Protein AF-A0A9P9FRV2-F1 (afdb_monomer_lite)

Foldseek 3Di:
DVCQVQWWALDQAWIDGNQFKIWGKDFLPPDDDDQLWDDDPVVRIIIDIDTADPPHDGRPDTHGDDCDHQKHWPPVPPDPFWTKIHGHFFKIKIKGFQDPPLEQAFVLLQVVVVVLVAPFDGWAWSDWDDDPRMIMTITGHPFDQPVPDPDDDDPVLVVQQVVVLVVRLVSQQVAFDQWKADPPNGHFDPDCLQPVQADPVLVPDPDGNRVSSVVVCVVVPFDGRGWTKDQLQPASRQFGAHPVSHTRDGNTRNGMITDRSVVSVVSVVVSVVVNVD

pLDDT: mean 89.26, std 10.19, range [40.84, 98.44]

Sequence (277 aa):
ERWCHAFQQIDDSSWIILNNMILKQLPLAGTEQLPNDYVDKAKGFIYRLNEIQKDEEMPKVTTQVPNLGSVQADYECWHLNFCEYYIGSTARIKIMSALSPHTAREHENIAYAASKNPSFRLPQVLSHGERDGMYFILTDMPGIPRHRSSKSFTFGSEMRMRRQLIDIVAEISQWEGPSFGGVGGKQITRSRAFWNLMPSELLDTDLTPTDSVALFLKKSGFDMNDCRFLNASMRHGNHLVDDDLNFVGFRDWDHCAFVPRGFITPHVLEEFALVNR

Secondary structure (DSSP, 8-state):
-TTTTTEEEEETTEEEETTTEEEEEEESTTPPPPTT-EEETTTTEEEEEEEPPTTSPPPS--EEPPSSSSEEE-GGG-BTTEEEEEETTTEEEEEEE---TTBPPHHHHHHHHHTT--SSPPPEEEEEEEETTEEEEEEE-SSEEGGG-SSPPPHHHHHHHHHHHHHHHHHHTT-B-SSSBSGGGPBPP--HHHHTTS-HHHHTSSS-HHHHHHHHHHHTT--TTSEEEEE---SGGGEEE-TT--EEEES--SSEEEEEHHHHHHHHHHHHHHTT-

Structure (mmCIF, N/CA/C/O backbone):
data_AF-A0A9P9FRV2-F1
#
_entry.id   AF-A0A9P9FRV2-F1
#
loop_
_atom_site.group_PDB
_atom_site.id
_atom_site.type_symbol
_atom_site.label_atom_id
_atom_site.label_alt_id
_atom_site.label_comp_id
_atom_site.label_asym_id
_atom_site.label_entity_id
_atom_site.label_seq_id
_atom_site.pdbx_PDB_ins_code
_atom_site.Cartn_x
_atom_site.Cartn_y
_atom_site.Cartn_z
_atom_site.occupancy
_atom_site.B_iso_or_equiv
_atom_site.auth_seq_id
_atom_site.auth_comp_id
_atom_site.auth_asym_id
_atom_site.auth_atom_id
_atom_site.pdbx_PDB_model_num
ATOM 1 N N . GLU A 1 1 ? 7.742 15.249 15.602 1.00 49.12 1 GLU A N 1
ATOM 2 C CA . GLU A 1 1 ? 6.608 16.097 16.039 1.00 49.12 1 GLU A CA 1
ATOM 3 C C . GLU A 1 1 ? 5.585 16.405 14.940 1.00 49.12 1 GLU A C 1
ATOM 5 O O . GLU A 1 1 ? 4.409 16.313 15.232 1.00 49.12 1 GLU A O 1
ATOM 10 N N . ARG A 1 2 ? 5.952 16.679 13.674 1.00 55.53 2 ARG A N 1
ATOM 11 C CA . ARG A 1 2 ? 4.992 17.132 12.633 1.00 55.53 2 ARG A CA 1
ATOM 12 C C . ARG A 1 2 ? 3.731 16.262 12.416 1.00 55.53 2 ARG A C 1
ATOM 14 O O . ARG A 1 2 ? 2.706 16.798 12.019 1.00 55.53 2 ARG A O 1
ATOM 21 N N . TRP A 1 3 ? 3.789 14.956 12.686 1.00 64.69 3 TRP A N 1
ATOM 22 C CA . TRP A 1 3 ? 2.694 14.015 12.407 1.00 64.69 3 TRP A CA 1
ATOM 23 C C . TRP A 1 3 ? 1.856 13.601 13.624 1.00 64.69 3 TRP A C 1
ATOM 25 O O . TRP A 1 3 ? 0.809 12.986 13.443 1.00 64.69 3 TRP A O 1
ATOM 35 N N . CYS A 1 4 ? 2.264 13.941 14.855 1.00 61.34 4 CYS A N 1
ATOM 36 C CA . CYS A 1 4 ? 1.576 13.463 16.066 1.00 61.34 4 CYS A CA 1
ATOM 37 C C . CYS A 1 4 ? 0.172 14.061 16.263 1.00 61.34 4 CYS A C 1
ATOM 39 O O . CYS A 1 4 ? -0.571 13.581 17.110 1.00 61.34 4 CYS A O 1
ATOM 41 N N . HIS A 1 5 ? -0.190 15.076 15.473 1.00 75.00 5 HIS A N 1
ATOM 42 C CA . HIS A 1 5 ? -1.519 15.692 15.456 1.00 75.00 5 HIS A CA 1
ATOM 43 C C . HIS A 1 5 ? -2.418 15.169 14.329 1.00 75.00 5 HIS A C 1
ATOM 45 O O . HIS A 1 5 ? -3.610 15.440 14.322 1.00 75.00 5 HIS A O 1
ATOM 51 N N . ALA A 1 6 ? -1.865 14.433 13.359 1.00 83.62 6 ALA A N 1
ATOM 52 C CA . ALA A 1 6 ? -2.644 13.905 12.239 1.00 83.62 6 ALA A CA 1
ATOM 53 C C . ALA A 1 6 ? -3.451 12.657 12.625 1.00 83.62 6 ALA A C 1
ATOM 55 O O . ALA A 1 6 ? -4.412 12.315 11.939 1.00 83.62 6 ALA A O 1
ATOM 56 N N . PHE A 1 7 ? -3.057 11.990 13.710 1.00 90.94 7 PHE A N 1
ATOM 57 C CA . PHE A 1 7 ? -3.750 10.851 14.288 1.00 90.94 7 PHE A CA 1
ATOM 58 C C . PHE A 1 7 ? -3.595 10.905 15.808 1.00 90.94 7 PHE A C 1
ATOM 60 O O . PHE A 1 7 ? -2.477 10.817 16.325 1.00 90.94 7 PHE A O 1
ATOM 67 N N . GLN A 1 8 ? -4.704 11.046 16.529 1.00 92.62 8 GLN A N 1
ATOM 68 C CA . GLN A 1 8 ? -4.706 11.170 17.986 1.00 92.62 8 GLN A CA 1
ATOM 69 C C . GLN A 1 8 ? -5.780 10.277 18.602 1.00 92.62 8 GLN A C 1
ATOM 71 O O . GLN A 1 8 ? -6.812 10.006 17.995 1.00 92.62 8 GLN A O 1
ATOM 76 N N . GLN A 1 9 ? -5.536 9.806 19.817 1.00 94.56 9 GLN A N 1
ATOM 77 C CA . GLN A 1 9 ? -6.511 9.041 20.578 1.00 94.56 9 GLN A CA 1
ATOM 78 C C . GLN A 1 9 ? -7.511 9.991 21.246 1.00 94.56 9 GLN A C 1
ATOM 80 O O . GLN A 1 9 ? -7.108 11.007 21.810 1.00 94.56 9 GLN A O 1
ATOM 85 N N . ILE A 1 10 ? -8.802 9.668 21.171 1.00 95.44 10 ILE A N 1
ATOM 86 C CA . ILE A 1 10 ? -9.868 10.351 21.919 1.00 95.44 10 ILE A CA 1
ATOM 87 C C . ILE A 1 10 ? -10.137 9.565 23.212 1.00 95.44 10 ILE A C 1
ATOM 89 O O . ILE A 1 10 ? -10.094 10.130 24.302 1.00 95.44 10 ILE A O 1
ATOM 93 N N . ASP A 1 11 ? -10.356 8.253 23.078 1.00 94.31 11 ASP A N 1
ATOM 94 C CA . ASP A 1 11 ? -10.532 7.284 24.166 1.00 94.31 11 ASP A CA 1
ATOM 95 C C . ASP A 1 11 ? -9.982 5.898 23.757 1.00 94.31 11 ASP A C 1
ATOM 97 O O . ASP A 1 11 ? -9.367 5.744 22.701 1.00 94.31 11 ASP A O 1
ATOM 101 N N . ASP A 1 12 ? -10.169 4.866 24.582 1.00 93.81 12 ASP A N 1
ATOM 102 C CA . ASP A 1 12 ? -9.645 3.508 24.338 1.00 93.81 12 ASP A CA 1
ATOM 103 C C . ASP A 1 12 ? -10.222 2.808 23.093 1.00 93.81 12 ASP A C 1
ATOM 105 O O . ASP A 1 12 ? -9.685 1.796 22.639 1.00 93.81 12 ASP A O 1
ATOM 109 N N . SER A 1 13 ? -11.305 3.339 22.534 1.00 95.75 13 SER A N 1
ATOM 110 C CA . SER A 1 13 ? -12.057 2.782 21.411 1.00 95.75 13 SER A CA 1
ATOM 111 C C . SER A 1 13 ? -12.237 3.756 20.249 1.00 95.75 13 SER A C 1
ATOM 113 O O . SER A 1 13 ? -12.891 3.409 19.262 1.00 95.75 13 SER A O 1
ATOM 115 N N . SER A 1 14 ? -11.694 4.973 20.331 1.00 96.38 14 SER A N 1
ATOM 116 C CA . SER A 1 14 ? -11.868 5.963 19.276 1.00 96.38 14 SER A CA 1
ATOM 117 C C . SER A 1 14 ? -10.660 6.876 19.077 1.00 96.38 14 SER A C 1
ATOM 119 O O . SER A 1 14 ? -9.952 7.262 20.012 1.00 96.38 14 SER A O 1
ATOM 121 N N . TRP A 1 15 ? -10.422 7.225 17.814 1.00 96.25 15 TRP A N 1
ATOM 122 C CA . TRP A 1 15 ? -9.286 8.032 17.385 1.00 96.25 15 TRP A CA 1
ATOM 123 C C . TRP A 1 15 ? -9.722 9.071 16.368 1.00 96.25 15 TRP A C 1
ATOM 125 O O . TRP A 1 15 ? -10.540 8.781 15.495 1.00 96.25 15 TRP A O 1
ATOM 135 N N . ILE A 1 16 ? -9.142 10.262 16.455 1.00 94.94 16 ILE A N 1
ATOM 136 C CA . ILE A 1 16 ? -9.332 11.327 15.481 1.00 94.94 16 ILE A CA 1
ATOM 137 C C . ILE A 1 16 ? -8.213 11.304 14.444 1.00 94.94 16 ILE A C 1
ATOM 139 O O . ILE A 1 16 ? -7.039 11.130 14.775 1.00 94.94 16 ILE A O 1
ATOM 143 N N . ILE A 1 17 ? -8.587 11.486 13.184 1.00 93.31 17 ILE A N 1
ATOM 144 C CA . ILE A 1 17 ? -7.698 11.493 12.027 1.00 93.31 17 ILE A CA 1
ATOM 145 C C . ILE A 1 17 ? -7.910 12.809 11.280 1.00 93.31 17 ILE A C 1
ATOM 147 O O . ILE A 1 17 ? -9.048 13.191 11.005 1.00 93.31 17 ILE A O 1
ATOM 151 N N . LEU A 1 18 ? -6.813 13.505 10.967 1.00 90.88 18 LEU A N 1
ATOM 152 C CA . LEU A 1 18 ? -6.790 14.768 10.214 1.00 90.88 18 LEU A CA 1
ATOM 153 C C . LEU A 1 18 ? -7.789 15.831 10.720 1.00 90.88 18 LEU A C 1
ATOM 155 O O . LEU A 1 18 ? -8.272 16.646 9.943 1.00 90.88 18 LEU A O 1
ATOM 159 N N . ASN A 1 19 ? -8.095 15.832 12.023 1.00 88.44 19 ASN A N 1
ATOM 160 C CA . ASN A 1 19 ? -9.030 16.759 12.675 1.00 88.44 19 ASN A CA 1
ATOM 161 C C . ASN A 1 19 ? -10.448 16.808 12.075 1.00 88.44 19 ASN A C 1
ATOM 163 O O . ASN A 1 19 ? -11.154 17.793 12.268 1.00 88.44 19 ASN A O 1
ATOM 167 N N . ASN A 1 20 ? -10.879 15.781 11.345 1.00 90.00 20 ASN A N 1
ATOM 168 C CA . ASN A 1 20 ? -12.215 15.759 10.742 1.00 90.00 20 ASN A CA 1
ATOM 169 C C . AS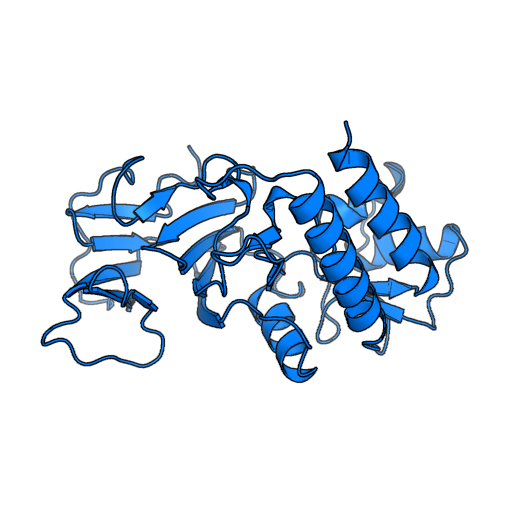N A 1 20 ? -12.770 14.353 10.501 1.00 90.00 20 ASN A C 1
ATOM 171 O O . ASN A 1 20 ? -13.851 14.217 9.935 1.00 90.00 20 ASN A O 1
ATOM 175 N N . MET A 1 21 ? -12.062 13.304 10.913 1.00 94.50 21 MET A N 1
ATOM 176 C CA . MET A 1 21 ? -12.550 11.933 10.833 1.00 94.50 21 MET A CA 1
ATOM 177 C C . MET A 1 21 ? -12.361 11.225 12.163 1.00 94.50 21 MET A C 1
ATOM 179 O O . MET A 1 21 ? -11.370 11.453 12.853 1.00 94.50 21 MET A O 1
ATOM 183 N N . ILE A 1 22 ? -13.285 10.329 12.500 1.00 95.88 22 ILE A N 1
ATOM 184 C CA . ILE A 1 22 ? -13.194 9.475 13.681 1.00 95.88 22 ILE A CA 1
ATOM 185 C C . ILE A 1 22 ? -13.171 8.018 13.240 1.00 95.88 22 ILE A C 1
ATOM 187 O O . ILE A 1 22 ? -14.112 7.532 12.609 1.00 95.88 22 ILE A O 1
ATOM 191 N N . LEU A 1 23 ? -12.109 7.316 13.623 1.00 97.44 23 LEU A N 1
ATOM 192 C CA . LEU A 1 23 ? -12.056 5.862 13.614 1.00 97.44 23 LEU A CA 1
ATOM 193 C C . LEU A 1 23 ? -12.635 5.356 14.937 1.00 97.44 23 LEU A C 1
ATOM 195 O O . LEU A 1 23 ? -12.115 5.700 15.996 1.00 97.44 23 LEU A O 1
ATOM 199 N N . LYS A 1 24 ? -13.694 4.546 14.892 1.00 97.38 24 LYS A N 1
ATOM 200 C CA . LYS A 1 24 ? -14.307 3.926 16.078 1.00 97.38 24 LYS A CA 1
ATOM 201 C C . LYS A 1 24 ? -14.151 2.414 16.032 1.00 97.38 24 LYS A C 1
ATOM 203 O O . LYS A 1 24 ? -14.468 1.802 15.015 1.00 97.38 24 LYS A O 1
ATOM 208 N N . GLN A 1 25 ? -13.714 1.827 17.138 1.00 97.81 25 GLN A N 1
ATOM 209 C CA . GLN A 1 25 ? -13.730 0.393 17.392 1.00 97.81 25 GLN A CA 1
ATOM 210 C C . GLN A 1 25 ? -15.077 0.012 18.015 1.00 97.81 25 GLN A C 1
ATOM 212 O O . GLN A 1 25 ? -15.438 0.481 19.091 1.00 97.81 25 GLN A O 1
ATOM 217 N N . LEU A 1 26 ? -15.817 -0.854 17.338 1.00 98.00 26 LEU A N 1
ATOM 218 C CA . LEU A 1 26 ? -17.137 -1.335 17.731 1.00 98.00 26 LEU A CA 1
ATOM 219 C C . LEU A 1 26 ? -17.085 -2.854 17.938 1.00 98.00 26 LEU A C 1
ATOM 221 O O . LEU A 1 26 ? -16.336 -3.535 17.231 1.00 98.00 26 LEU A O 1
ATOM 225 N N . PRO A 1 27 ? -17.856 -3.428 18.875 1.00 97.75 27 PRO A N 1
ATOM 226 C CA . PRO A 1 27 ? -17.947 -4.878 19.007 1.00 97.75 27 PRO A CA 1
ATOM 227 C C . PRO A 1 27 ? -18.567 -5.477 17.743 1.00 97.75 27 PRO A C 1
ATOM 229 O O . PRO A 1 27 ? -19.585 -4.992 17.257 1.00 97.75 27 PRO A O 1
ATOM 232 N N . LEU A 1 28 ? -17.991 -6.560 17.220 1.00 97.44 28 LEU A N 1
ATOM 233 C CA . LEU A 1 28 ? -18.562 -7.269 16.069 1.00 97.44 28 LEU A CA 1
ATOM 234 C C . LEU A 1 28 ? -19.943 -7.853 16.406 1.00 97.44 28 LEU A C 1
ATOM 236 O O . LEU A 1 28 ? -20.845 -7.871 15.573 1.00 97.44 28 LEU A O 1
ATOM 240 N N . ALA A 1 29 ? -20.122 -8.312 17.646 1.00 96.94 29 ALA A N 1
ATOM 241 C CA . ALA A 1 29 ? -21.408 -8.792 18.126 1.00 96.94 29 ALA A CA 1
ATOM 242 C C . ALA A 1 29 ? -22.404 -7.627 18.253 1.00 96.94 29 ALA A C 1
ATOM 244 O O . ALA A 1 29 ? -22.200 -6.714 19.049 1.00 96.94 29 ALA A O 1
ATOM 245 N N . GLY A 1 30 ? -23.496 -7.682 17.487 1.00 94.25 30 GLY A N 1
ATOM 246 C CA . GLY A 1 30 ? -24.582 -6.699 17.555 1.00 94.25 30 GLY A CA 1
ATOM 247 C C . GLY A 1 30 ? -24.365 -5.420 16.741 1.00 94.25 30 GLY A C 1
ATOM 248 O O . GLY A 1 30 ? -25.242 -4.561 16.756 1.00 94.25 30 GLY A O 1
ATOM 249 N N . THR A 1 31 ? -23.256 -5.298 16.006 1.00 96.94 31 THR A N 1
ATOM 250 C CA . THR A 1 31 ? -23.011 -4.171 15.093 1.00 96.94 31 THR A CA 1
ATOM 251 C C . THR A 1 31 ? -23.257 -4.604 13.651 1.00 96.94 31 THR A C 1
ATOM 253 O O . THR A 1 31 ? -22.667 -5.574 13.178 1.00 96.94 31 THR A O 1
ATOM 256 N N . GLU A 1 32 ? -24.111 -3.874 12.933 1.00 96.75 32 GLU A N 1
ATOM 257 C CA . GLU A 1 32 ? -24.272 -4.046 11.487 1.00 96.75 32 GLU A CA 1
ATOM 258 C C . GLU A 1 32 ? -22.992 -3.608 10.765 1.00 96.75 32 GLU A C 1
ATOM 260 O O . GLU A 1 32 ? -22.511 -2.491 10.971 1.00 96.75 32 GLU A O 1
ATOM 265 N N . GLN A 1 33 ? -22.451 -4.486 9.919 1.00 96.50 33 GLN A N 1
ATOM 266 C CA . GLN A 1 33 ? -21.306 -4.180 9.070 1.00 96.50 33 GLN A CA 1
ATOM 267 C C . GLN A 1 33 ? -21.738 -3.272 7.914 1.00 96.50 33 GLN A C 1
ATOM 269 O O . GLN A 1 33 ? -22.640 -3.618 7.151 1.00 96.50 33 GLN A O 1
ATOM 274 N N . LEU A 1 34 ? -21.049 -2.147 7.750 1.00 96.25 34 LEU A N 1
ATOM 275 C CA . LEU A 1 34 ? -21.229 -1.229 6.632 1.00 96.25 34 LEU A CA 1
ATOM 276 C C . LEU A 1 34 ? -20.148 -1.440 5.560 1.00 96.25 34 LEU A C 1
ATOM 278 O O . LEU A 1 34 ? -19.088 -2.014 5.836 1.00 96.25 34 LEU A O 1
ATOM 282 N N . PRO A 1 35 ? -20.382 -0.965 4.322 1.00 94.19 35 PRO A N 1
ATOM 283 C CA . PRO A 1 35 ? -19.320 -0.859 3.331 1.00 94.19 35 PRO A CA 1
ATOM 284 C C . PRO A 1 35 ? -18.135 -0.073 3.901 1.00 94.19 35 PRO A C 1
ATOM 286 O O . PRO A 1 35 ? -18.337 0.914 4.604 1.00 94.19 35 PRO A O 1
ATOM 289 N N . ASN A 1 36 ? -16.914 -0.495 3.569 1.00 94.69 36 ASN A N 1
ATOM 290 C CA . ASN A 1 36 ? -15.654 0.132 3.995 1.00 94.69 36 ASN A CA 1
ATOM 291 C C . ASN A 1 36 ? -15.291 -0.012 5.484 1.00 94.69 36 ASN A C 1
ATOM 293 O O . ASN A 1 36 ? -14.253 0.499 5.905 1.00 94.69 36 ASN A O 1
ATOM 297 N N . ASP A 1 37 ? -16.083 -0.741 6.273 1.00 97.81 37 ASP A N 1
ATOM 298 C CA . ASP A 1 37 ? -15.656 -1.177 7.601 1.00 97.81 37 ASP A CA 1
ATOM 299 C C . ASP A 1 37 ? -14.473 -2.149 7.497 1.00 97.81 37 ASP A C 1
ATOM 301 O O . ASP A 1 37 ? -14.498 -3.098 6.706 1.00 97.81 37 ASP A O 1
ATOM 305 N N . TYR A 1 38 ? -13.474 -1.978 8.363 1.00 98.12 38 TYR A N 1
ATOM 306 C CA . TYR A 1 38 ? -12.510 -3.044 8.627 1.00 98.12 38 TYR A CA 1
ATOM 307 C C . TYR A 1 38 ? -13.097 -4.009 9.660 1.00 98.12 38 TYR A C 1
ATOM 309 O O . TYR A 1 38 ? -13.435 -3.603 10.773 1.00 98.12 38 TYR A O 1
ATOM 317 N N . VAL A 1 39 ? -13.201 -5.293 9.313 1.00 97.88 39 VAL A N 1
ATOM 318 C CA . VAL A 1 39 ? -13.768 -6.321 10.195 1.00 97.88 39 VAL A CA 1
ATOM 319 C C . VAL A 1 39 ? -12.678 -7.253 10.705 1.00 97.88 39 VAL A C 1
ATOM 321 O O . VAL A 1 39 ? -12.276 -8.202 10.032 1.00 97.88 39 VAL A O 1
ATOM 324 N N . ASP A 1 40 ? -12.265 -7.039 11.949 1.00 97.31 40 ASP A N 1
ATOM 325 C CA . ASP A 1 40 ? -11.318 -7.907 12.634 1.00 97.31 40 ASP A CA 1
ATOM 326 C C . ASP A 1 40 ? -12.054 -9.065 13.318 1.00 97.31 40 ASP A C 1
ATOM 328 O O . ASP A 1 40 ? -12.360 -9.037 14.516 1.00 97.31 40 ASP A O 1
ATOM 332 N N . LYS A 1 41 ? -12.354 -10.114 12.545 1.00 96.00 41 LYS A N 1
ATOM 333 C CA . LYS A 1 41 ? -13.032 -11.315 13.065 1.00 96.00 41 LYS A CA 1
ATOM 334 C C . LYS A 1 41 ? -12.227 -12.021 14.154 1.00 96.00 41 LYS A C 1
ATOM 336 O O . LYS A 1 41 ? -12.823 -12.586 15.065 1.00 96.00 41 LYS A O 1
ATOM 341 N N . ALA A 1 42 ? -10.896 -11.986 14.073 1.00 93.81 42 ALA A N 1
ATOM 342 C CA . ALA A 1 42 ? -10.021 -12.649 15.036 1.00 93.81 42 ALA A CA 1
ATOM 343 C C . ALA A 1 42 ? -10.071 -11.977 16.414 1.00 93.81 42 ALA A C 1
ATOM 345 O O . ALA A 1 42 ? -9.922 -12.647 17.437 1.00 93.81 42 ALA A O 1
ATOM 346 N N . LYS A 1 43 ? -10.294 -10.659 16.449 1.00 95.81 43 LYS A N 1
ATOM 347 C CA . LYS A 1 43 ? -10.438 -9.887 17.689 1.00 95.81 43 LYS A CA 1
ATOM 348 C C . LYS A 1 43 ? -11.889 -9.598 18.070 1.00 95.81 43 LYS A C 1
ATOM 350 O O . LYS A 1 43 ? -12.127 -9.162 19.190 1.00 95.81 43 LYS A O 1
ATOM 355 N N . GLY A 1 44 ? -12.847 -9.864 17.183 1.00 97.31 44 GLY A N 1
ATOM 356 C CA . GLY A 1 44 ? -14.268 -9.627 17.429 1.00 97.31 44 GLY A CA 1
ATOM 357 C C . GLY A 1 44 ? -14.647 -8.147 17.381 1.00 97.31 44 GLY A C 1
ATOM 358 O O . GLY A 1 44 ? -15.535 -7.728 18.123 1.00 97.31 44 GLY A O 1
ATOM 359 N N . PHE A 1 45 ? -13.999 -7.362 16.516 1.00 98.12 45 PHE A N 1
ATOM 360 C CA . PHE A 1 45 ? -14.250 -5.925 16.380 1.00 98.12 45 PHE A CA 1
ATOM 361 C C . PHE A 1 45 ? -14.513 -5.496 14.935 1.00 98.12 45 PHE A C 1
ATOM 363 O O . PHE A 1 45 ? -14.080 -6.137 13.979 1.00 98.12 45 PHE A O 1
ATOM 370 N N . ILE A 1 46 ? -15.198 -4.366 14.804 1.00 98.06 46 ILE A N 1
ATOM 371 C CA . ILE A 1 46 ? -15.345 -3.582 13.581 1.00 98.06 46 ILE A CA 1
ATOM 372 C C . ILE A 1 46 ? -14.660 -2.240 13.814 1.00 98.06 46 ILE A C 1
ATOM 374 O O . ILE A 1 46 ? -14.868 -1.618 14.853 1.00 98.06 46 ILE A O 1
ATOM 378 N N . TYR A 1 47 ? -13.874 -1.774 12.852 1.00 98.31 47 TYR A N 1
ATOM 379 C CA . TYR A 1 47 ? -13.322 -0.427 12.857 1.00 98.31 47 TYR A CA 1
ATOM 380 C C . TYR A 1 47 ? -13.977 0.378 11.745 1.00 98.31 47 TYR A C 1
ATOM 382 O O . TYR A 1 47 ? -13.849 0.044 10.565 1.00 98.31 47 TYR A O 1
ATOM 390 N N . ARG A 1 48 ? -14.679 1.440 12.140 1.00 97.81 48 ARG A N 1
ATOM 391 C CA . ARG A 1 48 ? -15.448 2.298 11.241 1.00 97.81 48 ARG A CA 1
ATOM 392 C C . ARG A 1 48 ? -14.858 3.692 11.196 1.00 97.81 48 ARG A C 1
ATOM 394 O O . ARG A 1 48 ? -14.704 4.321 12.242 1.00 97.81 48 ARG A O 1
ATOM 401 N N . LEU A 1 49 ? -14.576 4.174 9.992 1.00 97.12 49 LEU A N 1
ATOM 402 C CA . LEU A 1 49 ? -14.128 5.540 9.749 1.00 97.12 49 LEU A CA 1
ATOM 403 C C . LEU A 1 49 ? -15.323 6.403 9.333 1.00 97.12 49 LEU A C 1
ATOM 405 O O . LEU A 1 49 ? -15.961 6.110 8.326 1.00 97.12 49 LEU A O 1
ATOM 409 N N . ASN A 1 50 ? -15.611 7.463 10.087 1.00 94.88 50 ASN A N 1
ATOM 410 C CA . ASN A 1 50 ? -16.661 8.431 9.758 1.00 94.88 50 ASN A CA 1
ATOM 411 C C . ASN A 1 50 ? -16.074 9.839 9.655 1.00 94.88 50 ASN A C 1
ATOM 413 O O . ASN A 1 50 ? -15.177 10.178 10.424 1.00 94.88 50 ASN A O 1
ATOM 417 N N . GLU A 1 51 ? -16.607 10.665 8.758 1.00 93.06 51 GLU A N 1
ATOM 418 C CA . GLU A 1 51 ? -16.331 12.105 8.750 1.00 93.06 51 GLU A CA 1
ATOM 419 C C . GLU A 1 51 ? -17.165 12.810 9.829 1.00 93.06 51 GLU A C 1
ATOM 421 O O . GLU A 1 51 ? -18.366 12.554 9.960 1.00 93.06 51 GLU A O 1
ATOM 426 N N . ILE A 1 52 ? -16.522 13.707 10.575 1.00 91.62 52 ILE A N 1
ATOM 427 C CA . ILE A 1 52 ? -17.164 14.595 11.545 1.00 91.62 52 ILE A CA 1
ATOM 428 C C . ILE A 1 52 ? -17.983 15.615 10.759 1.00 91.62 52 ILE A C 1
ATOM 430 O O . ILE A 1 52 ? -17.455 16.317 9.889 1.00 91.62 52 ILE A O 1
ATOM 434 N N . GLN A 1 53 ? -19.280 15.686 11.044 1.00 90.38 53 GLN A N 1
ATOM 435 C CA . GLN A 1 53 ? -20.157 16.641 10.370 1.00 90.38 53 GLN A CA 1
ATOM 436 C C . GLN A 1 53 ? -19.877 18.069 10.856 1.00 90.38 53 GLN A C 1
ATOM 438 O O . GLN A 1 53 ? -19.387 18.286 11.960 1.00 90.38 53 GLN A O 1
ATOM 443 N N . LYS A 1 54 ? -20.186 19.075 10.030 1.00 83.31 54 LYS A N 1
ATOM 444 C CA . LYS A 1 54 ? -19.867 20.488 10.323 1.00 83.31 54 LYS A CA 1
ATOM 445 C C . LYS A 1 54 ? -20.501 21.000 11.629 1.00 83.31 54 LYS A C 1
ATOM 447 O O . LYS A 1 54 ? -20.007 21.962 12.213 1.00 83.31 54 LYS A O 1
ATOM 452 N N . ASP A 1 55 ? -21.612 20.403 12.033 1.00 87.31 55 ASP A N 1
ATOM 453 C CA . ASP A 1 55 ? -22.386 20.696 13.237 1.00 87.31 55 ASP A CA 1
ATOM 454 C C . ASP A 1 55 ? -22.053 19.780 14.428 1.00 87.31 55 ASP A C 1
ATOM 456 O O . ASP A 1 55 ? -22.542 20.021 15.532 1.00 87.31 55 ASP A O 1
ATOM 460 N N . GLU A 1 56 ? -21.209 18.763 14.237 1.00 88.50 56 GLU A N 1
ATOM 461 C CA . GLU A 1 56 ? -20.770 17.862 15.301 1.00 88.50 56 GLU A CA 1
ATOM 462 C C . GLU A 1 56 ? -19.641 18.503 16.128 1.00 88.50 56 GLU A C 1
ATOM 464 O O . GLU A 1 56 ? -18.727 19.148 15.606 1.00 88.50 56 GLU A O 1
ATOM 469 N N . GLU A 1 57 ? -19.711 18.352 17.453 1.00 85.44 57 GLU A N 1
ATOM 470 C CA . GLU A 1 57 ? -18.703 18.908 18.354 1.00 85.44 57 GLU A CA 1
ATOM 471 C C . GLU A 1 57 ? -17.390 18.119 18.244 1.00 85.44 57 GLU A C 1
ATOM 473 O O . GLU A 1 57 ? -17.349 16.904 18.441 1.00 85.44 57 GLU A O 1
ATOM 478 N N . MET A 1 58 ? -16.294 18.828 17.965 1.00 88.06 58 MET A N 1
ATOM 479 C CA . MET A 1 58 ? -14.959 18.236 17.920 1.00 88.06 58 MET A CA 1
ATOM 480 C C . MET A 1 58 ? -14.541 17.685 19.293 1.00 88.06 58 MET A C 1
ATOM 482 O O . MET A 1 58 ? -14.812 18.326 20.317 1.00 88.06 58 MET A O 1
ATOM 486 N N . PRO A 1 59 ? -13.809 16.555 19.348 1.00 88.56 59 PRO A N 1
ATOM 487 C CA . PRO A 1 59 ? -13.243 16.053 20.594 1.00 88.56 59 PRO A CA 1
ATOM 488 C C . PRO A 1 59 ? -12.410 17.127 21.309 1.00 88.56 59 PRO A C 1
ATOM 490 O O . PRO A 1 59 ? -11.446 17.656 20.759 1.00 88.56 59 PRO A O 1
ATOM 493 N N . LYS A 1 60 ? -12.786 17.454 22.552 1.00 85.56 60 LYS A N 1
ATOM 494 C CA . LYS A 1 60 ? -12.136 18.515 23.351 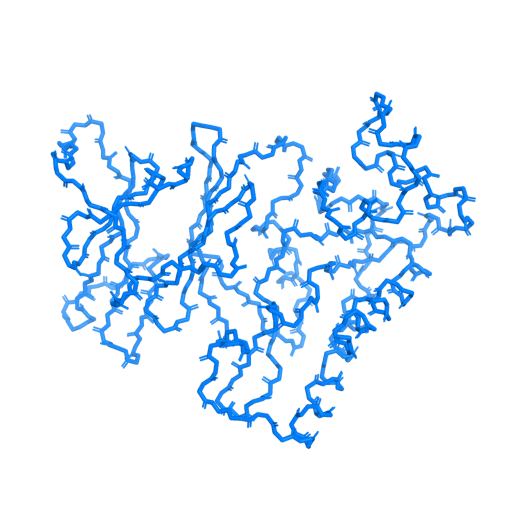1.00 85.56 60 LYS A CA 1
ATOM 495 C C . LYS A 1 60 ? -10.768 18.118 23.890 1.00 85.56 60 LYS A C 1
ATOM 497 O O . LYS A 1 60 ? -9.954 18.982 24.201 1.00 85.56 60 LYS A O 1
ATOM 502 N N . VAL A 1 61 ? -10.552 16.818 24.066 1.00 88.00 61 VAL A N 1
ATOM 503 C CA . VAL A 1 61 ? -9.340 16.252 24.650 1.00 88.00 61 VAL A CA 1
ATOM 504 C C . VAL A 1 61 ? -8.902 15.092 23.777 1.00 88.00 61 VAL A C 1
ATOM 506 O O . VAL A 1 61 ? -9.698 14.212 23.459 1.00 88.00 61 VAL A O 1
ATOM 509 N N . THR A 1 62 ? -7.631 15.111 23.400 1.00 91.50 62 THR A N 1
ATOM 510 C CA . THR A 1 62 ? -6.996 14.055 22.618 1.00 91.50 62 THR A CA 1
ATOM 511 C C . THR A 1 62 ? -5.591 13.810 23.145 1.00 91.50 62 THR A C 1
ATOM 513 O O . THR A 1 62 ? -4.907 14.760 23.539 1.00 91.50 62 THR A O 1
ATOM 516 N N . THR A 1 63 ? -5.128 12.570 23.091 1.00 91.06 63 THR A N 1
ATOM 517 C CA . THR A 1 63 ? -3.776 12.156 23.483 1.00 91.06 63 THR A CA 1
ATOM 518 C C . THR A 1 63 ? -3.030 11.537 22.302 1.00 91.06 63 THR A C 1
ATOM 520 O O . THR A 1 63 ? -3.588 11.298 21.232 1.00 91.06 63 THR A O 1
ATOM 523 N N . GLN A 1 64 ? -1.726 11.305 22.458 1.00 89.25 64 GLN A N 1
ATOM 524 C CA . GLN A 1 64 ? -0.982 10.524 21.470 1.00 89.25 64 GLN A CA 1
ATOM 525 C C . GLN A 1 64 ? -1.483 9.079 21.457 1.00 89.25 64 GLN A C 1
ATOM 527 O O . GLN A 1 64 ? -1.848 8.541 22.500 1.00 89.25 64 GLN A O 1
ATOM 532 N N . VAL A 1 65 ? -1.461 8.452 20.280 1.00 89.12 65 VAL A N 1
ATOM 533 C CA . VAL A 1 65 ? -1.751 7.021 20.164 1.00 89.12 65 VAL A CA 1
ATOM 534 C C . VAL A 1 65 ? -0.710 6.237 20.970 1.00 89.12 65 VAL A C 1
ATOM 536 O O . VAL A 1 65 ? 0.487 6.445 20.754 1.00 89.12 65 VAL A O 1
ATOM 539 N N . PRO A 1 66 ? -1.132 5.356 21.888 1.00 84.88 66 PRO A N 1
ATOM 540 C CA . PRO A 1 66 ? -0.213 4.569 22.692 1.00 84.88 66 PRO A CA 1
ATOM 541 C C . PRO A 1 66 ? 0.538 3.540 21.838 1.00 84.88 66 PRO A C 1
ATOM 543 O O . PRO A 1 66 ? 0.075 3.092 20.792 1.00 84.88 66 PRO A O 1
ATOM 546 N N . ASN A 1 67 ? 1.696 3.097 22.333 1.00 81.44 67 ASN A N 1
ATOM 547 C CA . ASN A 1 67 ? 2.509 2.065 21.671 1.00 81.44 67 ASN A CA 1
ATOM 548 C C . ASN A 1 67 ? 1.899 0.655 21.774 1.00 81.44 67 ASN A C 1
ATOM 550 O O . ASN A 1 67 ? 2.421 -0.291 21.190 1.00 81.44 67 ASN A O 1
ATOM 554 N N . LEU A 1 68 ? 0.831 0.500 22.556 1.00 83.75 68 LEU A N 1
ATOM 555 C CA . LEU A 1 68 ? 0.147 -0.757 22.828 1.00 83.75 68 LEU A CA 1
ATOM 556 C C . LEU A 1 68 ? -1.354 -0.550 22.644 1.00 83.75 68 LEU A C 1
ATOM 558 O O . LEU A 1 68 ? -1.878 0.505 22.985 1.00 83.75 68 LEU A O 1
ATOM 562 N N . GLY A 1 69 ? -2.044 -1.580 22.161 1.00 88.88 69 GLY A N 1
ATOM 563 C CA . GLY A 1 69 ? -3.494 -1.554 21.975 1.00 88.88 69 GLY A CA 1
ATOM 564 C C . GLY A 1 69 ? -3.926 -2.030 20.596 1.00 88.88 69 GLY A C 1
ATOM 565 O O . GLY A 1 69 ? -3.153 -2.657 19.869 1.00 88.88 69 GLY A O 1
ATOM 566 N N . SER A 1 70 ? -5.184 -1.752 20.261 1.00 92.38 70 SER A N 1
ATOM 567 C CA . SER A 1 70 ? -5.792 -2.066 18.966 1.00 92.38 70 SER A CA 1
ATOM 568 C C . SER A 1 70 ? -5.300 -1.165 17.838 1.00 92.38 70 SER A C 1
ATOM 570 O O . SER A 1 70 ? -5.349 -1.579 16.686 1.00 92.38 70 SER A O 1
ATOM 572 N N . VAL A 1 71 ? -4.811 0.033 18.155 1.00 93.69 71 VAL A N 1
ATOM 573 C CA . VAL A 1 71 ? -4.169 0.931 17.196 1.00 93.69 71 VAL A CA 1
ATOM 574 C C . VAL A 1 71 ? -2.752 1.210 17.668 1.00 93.69 71 VAL A C 1
ATOM 576 O O . VAL A 1 71 ? -2.548 1.579 18.821 1.00 93.69 71 VAL A O 1
ATOM 579 N N . GLN A 1 72 ? -1.771 0.985 16.795 1.00 91.38 72 GLN A N 1
ATOM 580 C CA . GLN A 1 72 ? -0.349 1.072 17.135 1.00 91.38 72 GLN A CA 1
ATOM 581 C C . GLN A 1 72 ? 0.394 1.817 16.037 1.00 91.38 72 GLN A C 1
ATOM 583 O O . GLN A 1 72 ? 0.269 1.465 14.866 1.00 91.38 72 GLN A O 1
ATOM 588 N N . ALA A 1 73 ? 1.188 2.818 16.408 1.00 87.94 73 ALA A N 1
ATOM 589 C CA . ALA A 1 73 ? 2.069 3.483 15.459 1.00 87.94 73 ALA A CA 1
ATOM 590 C C . ALA A 1 73 ? 3.141 2.511 14.940 1.00 87.94 73 ALA A C 1
ATOM 592 O O . ALA A 1 73 ? 3.772 1.789 15.714 1.00 87.94 73 ALA A O 1
ATOM 593 N N . ASP A 1 74 ? 3.369 2.524 13.630 1.00 83.56 74 ASP A N 1
ATOM 594 C CA . ASP A 1 74 ? 4.496 1.838 13.007 1.00 83.56 74 ASP A CA 1
ATOM 595 C C . ASP A 1 74 ? 5.718 2.762 12.999 1.00 83.56 74 ASP A C 1
ATOM 597 O O . ASP A 1 74 ? 5.962 3.489 12.035 1.00 83.56 74 ASP A O 1
ATOM 601 N N . TYR A 1 75 ? 6.479 2.763 14.095 1.00 68.25 75 TYR A N 1
ATOM 602 C CA . TYR A 1 75 ? 7.660 3.620 14.237 1.00 68.25 75 TYR A CA 1
ATOM 603 C C . TYR A 1 75 ? 8.803 3.268 13.279 1.00 68.25 75 TYR A C 1
ATOM 605 O O . TYR A 1 75 ? 9.631 4.138 13.006 1.00 68.25 75 TYR A O 1
ATOM 613 N N . GLU A 1 76 ? 8.845 2.048 12.730 1.00 62.00 76 GLU A N 1
ATOM 614 C CA . GLU A 1 76 ? 9.825 1.692 11.694 1.00 62.00 76 GLU A CA 1
ATOM 615 C C . GLU A 1 76 ? 9.541 2.432 10.380 1.00 62.00 76 GLU A C 1
ATOM 617 O O . GLU A 1 76 ? 10.458 2.683 9.597 1.00 62.00 76 GLU A O 1
ATOM 622 N N . CYS A 1 77 ? 8.290 2.853 10.173 1.00 58.56 77 CYS A N 1
ATOM 623 C CA . CYS A 1 77 ? 7.833 3.551 8.976 1.00 58.56 77 CYS A CA 1
ATOM 624 C C . CYS A 1 77 ? 7.666 5.068 9.175 1.00 58.56 77 CYS A C 1
ATOM 626 O O . CYS A 1 77 ? 7.132 5.749 8.298 1.00 58.56 77 CYS A O 1
ATOM 628 N N . TRP A 1 78 ? 8.134 5.635 10.298 1.00 56.38 78 TRP A N 1
ATOM 629 C CA . TRP A 1 78 ? 8.151 7.088 10.505 1.00 56.38 78 TRP A CA 1
ATOM 630 C C . TRP A 1 78 ? 9.191 7.741 9.598 1.00 56.38 78 TRP A C 1
ATOM 632 O O . TRP A 1 78 ? 10.345 7.971 9.962 1.00 56.38 78 TRP A O 1
ATOM 642 N N . HIS A 1 79 ? 8.758 8.071 8.390 1.00 61.44 79 HIS A N 1
ATOM 643 C CA . HIS A 1 79 ? 9.540 8.839 7.443 1.00 61.44 79 HIS A CA 1
ATOM 644 C C . HIS A 1 79 ? 9.171 10.321 7.503 1.00 61.44 79 HIS A C 1
ATOM 646 O O . HIS A 1 79 ? 8.106 10.725 7.968 1.00 61.44 79 HIS A O 1
ATOM 652 N N . LEU A 1 80 ? 10.056 11.169 6.974 1.00 62.94 80 LEU A N 1
ATOM 653 C CA . LEU A 1 80 ? 9.843 12.620 6.912 1.00 62.94 80 LEU A CA 1
ATOM 654 C C . LEU A 1 80 ? 8.508 13.013 6.249 1.00 62.94 80 LEU A C 1
ATOM 656 O O . LEU A 1 80 ? 8.007 14.103 6.506 1.00 62.94 80 LEU A O 1
ATOM 660 N N . ASN A 1 81 ? 7.931 12.122 5.436 1.00 70.75 81 ASN A N 1
ATOM 661 C CA . ASN A 1 81 ? 6.802 12.416 4.560 1.00 70.75 81 ASN A CA 1
ATOM 662 C C . ASN A 1 81 ? 5.492 11.706 4.937 1.00 70.75 81 ASN A C 1
ATOM 664 O O . ASN A 1 81 ? 4.468 12.036 4.338 1.00 70.75 81 ASN A O 1
ATOM 668 N N . PHE A 1 82 ? 5.505 10.755 5.881 1.00 82.94 82 PHE A N 1
ATOM 669 C CA . PHE A 1 82 ? 4.299 10.031 6.287 1.00 82.94 82 PHE A CA 1
ATOM 670 C C . PHE A 1 82 ? 4.395 9.421 7.691 1.00 82.94 82 PHE A C 1
ATOM 672 O O . PHE A 1 82 ? 5.487 9.171 8.202 1.00 82.94 82 PHE A O 1
ATOM 679 N N . CYS A 1 83 ? 3.235 9.157 8.289 1.00 86.88 83 CYS A N 1
ATOM 680 C CA . CYS A 1 83 ? 3.065 8.300 9.455 1.00 86.88 83 CYS A CA 1
ATOM 681 C C . CYS A 1 83 ? 2.096 7.160 9.133 1.00 86.88 83 CYS A C 1
ATOM 683 O O . CYS A 1 83 ? 1.238 7.265 8.251 1.00 86.88 83 CYS A O 1
ATOM 685 N N . GLU A 1 84 ? 2.248 6.053 9.846 1.00 90.50 84 GLU A N 1
ATOM 686 C CA . GLU A 1 84 ? 1.450 4.856 9.637 1.00 90.50 84 GLU A CA 1
ATOM 687 C C . GLU A 1 84 ? 1.065 4.244 10.978 1.00 90.50 84 GLU A C 1
ATOM 689 O O . GLU A 1 84 ? 1.850 4.250 11.931 1.00 90.50 84 GLU A O 1
ATOM 694 N N . TYR A 1 85 ? -0.161 3.736 11.044 1.00 93.06 85 TYR A N 1
ATOM 695 C CA . TYR A 1 85 ? -0.704 3.064 12.212 1.00 93.06 85 TYR A CA 1
ATOM 696 C C . TYR A 1 85 ? -1.340 1.749 11.783 1.00 93.06 85 TYR A C 1
ATOM 698 O O . TYR A 1 85 ? -2.113 1.703 10.825 1.00 93.06 85 TYR A O 1
ATOM 706 N N . TYR A 1 86 ? -1.050 0.685 12.517 1.00 93.94 86 TYR A N 1
ATOM 707 C CA . TYR A 1 86 ? -1.785 -0.566 12.414 1.00 93.94 86 TYR A CA 1
ATOM 708 C C . TYR A 1 86 ? -3.088 -0.476 13.185 1.00 93.94 86 TYR A C 1
ATOM 710 O O . TYR A 1 86 ? -3.134 0.147 14.243 1.00 93.94 86 TYR A O 1
ATOM 718 N N . ILE A 1 87 ? -4.121 -1.129 12.663 1.00 95.81 87 ILE A N 1
ATOM 719 C CA . ILE A 1 87 ? -5.457 -1.191 13.242 1.00 95.81 87 ILE A CA 1
ATOM 720 C C . ILE A 1 87 ? -5.860 -2.666 13.326 1.00 95.81 87 ILE A C 1
ATOM 722 O O . ILE A 1 87 ? -5.914 -3.374 12.321 1.00 95.81 87 ILE A O 1
ATOM 726 N N . GLY A 1 88 ? -6.141 -3.138 14.537 1.00 95.25 88 GLY A N 1
ATOM 727 C CA . GLY A 1 88 ? -6.428 -4.539 14.824 1.00 95.25 88 GLY A CA 1
ATOM 728 C C . GLY A 1 88 ? -5.304 -5.470 14.356 1.00 95.25 88 GLY A C 1
ATOM 729 O O . GLY A 1 88 ? -4.121 -5.226 14.599 1.00 95.25 88 GLY A O 1
ATOM 730 N N . SER A 1 89 ? -5.695 -6.568 13.716 1.00 94.75 89 SER A N 1
ATOM 731 C CA . SER A 1 89 ? -4.808 -7.640 13.266 1.00 94.75 89 SER A CA 1
ATOM 732 C C . SER A 1 89 ? -4.096 -7.335 11.942 1.00 94.75 89 SER A C 1
ATOM 734 O O . SER A 1 89 ? -2.886 -7.544 11.859 1.00 94.75 89 SER A O 1
ATOM 736 N N . THR A 1 90 ? -4.808 -6.843 10.921 1.00 95.69 90 THR A N 1
ATOM 737 C CA . THR A 1 90 ? -4.275 -6.714 9.548 1.00 95.69 90 THR A CA 1
ATOM 738 C C . THR A 1 90 ? -4.511 -5.364 8.889 1.00 95.69 90 THR A C 1
ATOM 740 O O . THR A 1 90 ? -3.880 -5.085 7.871 1.00 95.69 90 THR A O 1
ATOM 743 N N . ALA A 1 91 ? -5.367 -4.496 9.426 1.00 97.12 91 ALA A N 1
ATOM 744 C CA . ALA A 1 91 ? -5.567 -3.198 8.806 1.00 97.12 91 ALA A CA 1
ATOM 745 C C . ALA A 1 91 ? -4.436 -2.227 9.131 1.00 97.12 91 ALA A C 1
ATOM 747 O O . ALA A 1 91 ? -3.713 -2.339 10.128 1.00 97.12 91 ALA A O 1
ATOM 748 N N . ARG A 1 92 ? -4.308 -1.232 8.263 1.00 95.31 92 ARG A N 1
ATOM 749 C CA . ARG A 1 92 ? -3.407 -0.107 8.444 1.00 95.31 92 ARG A CA 1
ATOM 750 C C . ARG A 1 92 ? -4.015 1.166 7.898 1.00 95.31 92 ARG A C 1
ATOM 752 O O . ARG A 1 92 ? -4.758 1.139 6.918 1.00 95.31 92 ARG A O 1
ATOM 759 N N . ILE A 1 93 ? -3.628 2.281 8.487 1.00 95.50 93 ILE A N 1
ATOM 760 C CA . ILE A 1 93 ? -3.872 3.609 7.949 1.00 95.50 93 ILE A CA 1
ATOM 761 C C . ILE A 1 93 ? -2.552 4.340 7.792 1.00 95.50 93 ILE A C 1
ATOM 763 O O . ILE A 1 93 ? -1.743 4.421 8.716 1.00 95.50 93 ILE A O 1
ATOM 767 N N . LYS A 1 94 ? -2.351 4.875 6.598 1.00 93.50 94 LYS A N 1
ATOM 768 C CA . LYS A 1 94 ? -1.181 5.658 6.233 1.00 93.50 94 LYS A CA 1
ATOM 769 C C . LYS A 1 94 ? -1.629 7.079 5.955 1.00 93.50 94 LYS A C 1
ATOM 771 O O . LYS A 1 94 ? -2.608 7.289 5.239 1.00 93.50 94 LYS A O 1
ATOM 776 N N . ILE A 1 95 ? -0.919 8.038 6.531 1.00 91.94 95 ILE A N 1
ATOM 777 C CA . ILE A 1 95 ? -1.192 9.466 6.401 1.00 91.94 95 ILE A CA 1
ATOM 778 C C . ILE A 1 95 ? 0.090 10.143 5.941 1.00 91.94 95 ILE A C 1
ATOM 780 O O . ILE A 1 95 ? 1.143 9.976 6.549 1.00 91.94 95 ILE A O 1
ATOM 784 N N . MET A 1 96 ? 0.011 10.914 4.867 1.00 88.94 96 MET A N 1
ATOM 785 C CA . MET A 1 96 ? 1.170 11.539 4.239 1.00 88.94 96 MET A CA 1
ATOM 786 C C . MET A 1 96 ? 0.828 12.924 3.714 1.00 88.94 96 MET A C 1
ATOM 788 O O . MET A 1 96 ? -0.342 13.239 3.508 1.00 88.94 96 MET A O 1
ATOM 792 N N . SER A 1 97 ? 1.842 13.741 3.434 1.00 86.88 97 SER A N 1
ATOM 793 C CA . SER A 1 97 ? 1.621 14.957 2.646 1.00 86.88 97 SER A CA 1
ATOM 794 C C . SER A 1 97 ? 0.970 14.594 1.312 1.00 86.88 97 SER A C 1
ATOM 796 O O . SER A 1 97 ? 1.443 13.697 0.606 1.00 86.88 97 SER A O 1
ATOM 798 N N . ALA A 1 98 ? -0.073 15.319 0.922 1.00 82.50 98 ALA A N 1
ATOM 799 C CA . ALA A 1 98 ? -0.601 15.237 -0.425 1.00 82.50 98 ALA A CA 1
ATOM 800 C C . ALA A 1 98 ? 0.503 15.686 -1.394 1.00 82.50 98 ALA A C 1
ATOM 802 O O . ALA A 1 98 ? 0.890 16.853 -1.446 1.00 82.50 98 ALA A O 1
ATOM 803 N N . LEU A 1 99 ? 1.056 14.731 -2.146 1.00 79.38 99 LEU A N 1
ATOM 804 C CA . LEU A 1 99 ? 1.913 15.041 -3.298 1.00 79.38 99 LEU A CA 1
ATOM 805 C C . LEU A 1 99 ? 1.109 15.822 -4.351 1.00 79.38 99 LEU A C 1
ATOM 807 O O . LEU A 1 99 ? -0.106 15.968 -4.221 1.00 79.38 99 LEU A O 1
ATOM 811 N N . SER A 1 100 ? 1.771 16.254 -5.425 1.00 79.50 100 SER A N 1
ATOM 812 C CA . SER A 1 100 ? 1.098 16.841 -6.589 1.00 79.50 100 SER A CA 1
ATOM 813 C C . SER A 1 100 ? -0.141 16.020 -6.994 1.00 79.50 100 SER A C 1
ATOM 815 O O . SER A 1 100 ? -0.041 14.790 -7.056 1.00 79.50 100 SER A O 1
ATOM 817 N N . PRO A 1 101 ? -1.288 16.656 -7.311 1.00 79.81 101 PRO A N 1
ATOM 818 C CA . PRO A 1 101 ? -2.490 15.948 -7.774 1.00 79.81 101 PRO A CA 1
ATOM 819 C C . PRO A 1 101 ? -2.243 15.167 -9.075 1.00 79.81 101 PRO A C 1
ATOM 821 O O . PRO A 1 101 ? -3.012 14.280 -9.444 1.00 79.81 101 PRO A O 1
ATOM 824 N N . HIS A 1 102 ? -1.142 15.474 -9.762 1.00 87.00 102 HIS A N 1
ATOM 825 C CA . HIS A 1 102 ? -0.695 14.770 -10.950 1.00 87.00 102 HIS A CA 1
ATOM 826 C C . HIS A 1 102 ? 0.085 13.491 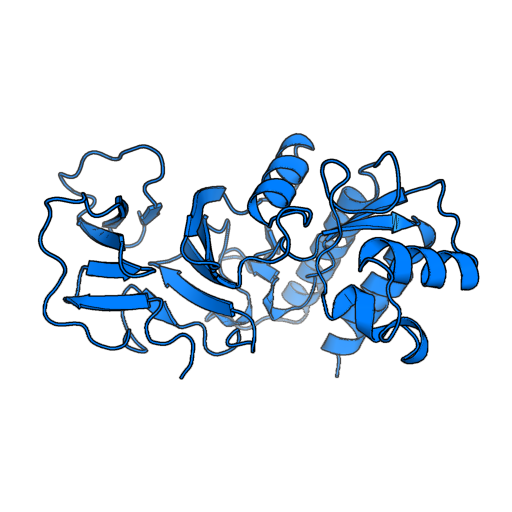-10.649 1.00 87.00 102 HIS A C 1
ATOM 828 O O . HIS A 1 102 ? 0.474 12.839 -11.603 1.00 87.00 102 HIS A O 1
ATOM 834 N N . THR A 1 103 ? 0.339 13.116 -9.392 1.00 90.00 103 THR A N 1
ATOM 835 C CA . THR A 1 103 ? 1.052 11.879 -9.026 1.00 90.00 103 THR A CA 1
ATOM 836 C C . THR A 1 103 ? 0.080 10.718 -8.814 1.00 90.00 103 THR A C 1
ATOM 838 O O . THR A 1 103 ? -0.971 10.897 -8.200 1.00 90.00 103 THR A O 1
ATOM 841 N N . ALA A 1 104 ? 0.429 9.522 -9.303 1.00 92.50 104 ALA A N 1
ATOM 842 C CA . ALA A 1 104 ? -0.361 8.313 -9.064 1.00 92.50 104 ALA A CA 1
ATOM 843 C C . ALA A 1 104 ? -0.390 7.973 -7.569 1.00 92.50 104 ALA A C 1
ATOM 845 O O . ALA A 1 104 ? 0.654 7.776 -6.942 1.00 92.50 104 ALA A O 1
ATOM 846 N N . ARG A 1 105 ? -1.589 7.921 -6.989 1.00 93.56 105 ARG A N 1
ATOM 847 C CA . ARG A 1 105 ? -1.791 7.594 -5.577 1.00 93.56 105 ARG A CA 1
ATOM 848 C C . ARG A 1 105 ? -1.766 6.086 -5.361 1.00 93.56 105 ARG A C 1
ATOM 850 O O . ARG A 1 105 ? -2.076 5.300 -6.251 1.00 93.56 105 ARG A O 1
ATOM 857 N N . GLU A 1 106 ? -1.471 5.691 -4.128 1.00 95.19 106 GLU A N 1
ATOM 858 C CA . GLU A 1 106 ? -1.406 4.285 -3.728 1.00 95.19 106 GLU A CA 1
ATOM 859 C C . GLU A 1 106 ? -2.708 3.521 -4.036 1.00 95.19 106 GLU A C 1
ATOM 861 O O . GLU A 1 106 ? -2.658 2.441 -4.620 1.00 95.19 106 GLU A O 1
ATOM 866 N N . HIS A 1 107 ? -3.876 4.116 -3.758 1.00 97.00 107 HIS A N 1
ATOM 867 C CA . HIS A 1 107 ? -5.170 3.503 -4.089 1.00 97.00 107 HIS A CA 1
ATOM 868 C C . HIS A 1 107 ? -5.373 3.267 -5.597 1.00 97.00 107 HIS A C 1
ATOM 870 O O . HIS A 1 107 ? -5.994 2.280 -5.984 1.00 97.00 107 HIS A O 1
ATOM 876 N N . GLU A 1 108 ? -4.824 4.129 -6.457 1.00 96.88 108 GLU A N 1
ATOM 877 C CA . GLU A 1 108 ? -4.917 3.987 -7.916 1.00 96.88 108 GLU A CA 1
ATOM 878 C C . GLU A 1 108 ? -4.010 2.866 -8.420 1.00 96.88 108 GLU A C 1
ATOM 880 O O . GLU A 1 108 ? -4.395 2.101 -9.304 1.00 96.88 108 GLU A O 1
ATOM 885 N N . ASN A 1 109 ? -2.825 2.732 -7.823 1.00 97.12 109 ASN A N 1
ATOM 886 C CA . ASN A 1 109 ? -1.901 1.644 -8.126 1.00 97.12 109 ASN A CA 1
ATOM 887 C C . ASN A 1 109 ? -2.477 0.289 -7.692 1.00 97.12 109 ASN A C 1
ATOM 889 O O . ASN A 1 109 ? -2.408 -0.670 -8.461 1.00 97.12 109 ASN A O 1
ATOM 893 N N . ILE A 1 110 ? -3.106 0.220 -6.512 1.00 98.12 110 ILE A N 1
ATOM 894 C CA . ILE A 1 110 ? -3.814 -0.981 -6.041 1.00 98.12 110 ILE A CA 1
ATOM 895 C C . ILE A 1 110 ? -4.983 -1.317 -6.974 1.00 98.12 110 ILE A C 1
ATOM 897 O O . ILE A 1 110 ? -5.127 -2.470 -7.375 1.00 98.12 110 ILE A O 1
ATOM 901 N N . ALA A 1 111 ? -5.792 -0.328 -7.369 1.00 98.06 111 ALA A N 1
ATOM 902 C CA . ALA A 1 111 ? -6.906 -0.541 -8.294 1.00 98.06 111 ALA A CA 1
ATOM 903 C C . ALA A 1 111 ? -6.431 -1.036 -9.673 1.00 98.06 111 ALA A C 1
ATOM 905 O O . ALA A 1 111 ? -7.013 -1.968 -10.234 1.00 98.06 111 ALA A O 1
ATOM 906 N N . TYR A 1 112 ? -5.344 -0.465 -10.204 1.00 97.44 112 TYR A N 1
ATOM 907 C CA . TYR A 1 112 ? -4.726 -0.944 -11.439 1.00 97.44 112 TYR A CA 1
ATOM 908 C C . TYR A 1 112 ? -4.248 -2.389 -11.298 1.00 97.44 112 TYR A C 1
ATOM 910 O O . TYR A 1 112 ? -4.581 -3.215 -12.145 1.00 97.44 112 TYR A O 1
ATOM 918 N N . ALA A 1 113 ? -3.525 -2.717 -10.226 1.00 97.62 113 ALA A N 1
ATOM 919 C CA . ALA A 1 113 ? -3.059 -4.077 -9.978 1.00 97.62 113 ALA A CA 1
ATOM 920 C C . ALA A 1 113 ? -4.229 -5.061 -9.858 1.00 97.62 113 ALA A C 1
ATOM 922 O O . ALA A 1 113 ? -4.198 -6.122 -10.474 1.00 97.62 113 ALA A O 1
ATOM 923 N N . ALA A 1 114 ? -5.300 -4.688 -9.154 1.00 97.94 114 ALA A N 1
ATOM 924 C CA . ALA A 1 114 ? -6.495 -5.516 -9.016 1.00 97.94 114 ALA A CA 1
ATOM 925 C C . ALA A 1 114 ? -7.138 -5.819 -10.377 1.00 97.94 114 ALA A C 1
ATOM 927 O O . ALA A 1 114 ? -7.545 -6.951 -10.624 1.00 97.94 114 ALA A O 1
ATOM 928 N N . SER A 1 115 ? -7.140 -4.851 -11.303 1.00 97.56 115 SER A N 1
ATOM 929 C CA . SER A 1 115 ? -7.652 -5.049 -12.669 1.00 97.56 115 SER A CA 1
ATOM 930 C C . SER A 1 115 ? -6.875 -6.088 -13.490 1.00 97.56 115 SER A C 1
ATOM 932 O O . SER A 1 115 ? -7.362 -6.538 -14.528 1.00 97.56 115 SER A O 1
ATOM 934 N N . LYS A 1 116 ? -5.672 -6.474 -13.045 1.00 97.88 116 LYS A N 1
ATOM 935 C CA . LYS A 1 116 ? -4.838 -7.497 -13.689 1.00 97.88 116 LYS A CA 1
ATOM 936 C C . LYS A 1 116 ? -5.113 -8.912 -13.191 1.00 97.88 116 LYS A C 1
ATOM 938 O O . LYS A 1 116 ? -4.556 -9.838 -13.768 1.00 97.88 116 LYS A O 1
ATOM 943 N N . ASN A 1 117 ? -5.987 -9.082 -12.193 1.00 97.00 117 ASN A N 1
ATOM 944 C CA . ASN A 1 117 ? -6.292 -10.368 -11.555 1.00 97.00 117 ASN A CA 1
ATOM 945 C C . ASN A 1 117 ? -5.020 -11.133 -11.141 1.00 97.00 117 ASN A C 1
ATOM 947 O O . ASN A 1 117 ? -4.776 -12.228 -11.655 1.00 97.00 117 ASN A O 1
ATOM 951 N N . PRO A 1 118 ? -4.193 -10.550 -10.254 1.00 97.50 118 PRO A N 1
ATOM 952 C CA . PRO A 1 118 ? -2.896 -11.116 -9.928 1.00 97.50 118 PRO A CA 1
ATOM 953 C C . PRO A 1 118 ? -2.998 -12.492 -9.260 1.00 97.50 118 PRO A C 1
ATOM 955 O O . PRO A 1 118 ? -3.983 -12.781 -8.575 1.00 97.50 118 PRO A O 1
ATOM 958 N N . SER A 1 119 ? -1.952 -13.319 -9.368 1.00 97.38 119 SER A N 1
ATOM 959 C CA . SER A 1 119 ? -1.894 -14.619 -8.674 1.00 97.38 119 SER A CA 1
ATOM 960 C C . SER A 1 119 ? -1.676 -14.496 -7.160 1.00 97.38 119 SER A C 1
ATOM 962 O O . SER A 1 119 ? -1.653 -15.500 -6.445 1.00 97.38 119 SER A O 1
ATOM 964 N N . PHE A 1 120 ? -1.447 -13.282 -6.671 1.00 96.75 120 PHE A N 1
ATOM 965 C CA . PHE A 1 120 ? -1.170 -12.951 -5.280 1.00 96.75 120 PHE A CA 1
ATOM 966 C C . PHE A 1 120 ? -2.225 -11.984 -4.740 1.00 96.75 120 PHE A C 1
ATOM 968 O O . PHE A 1 120 ? -3.070 -11.470 -5.473 1.00 96.75 120 PHE A O 1
ATOM 975 N N . ARG A 1 121 ? -2.203 -11.736 -3.429 1.00 97.38 121 ARG A N 1
ATOM 976 C CA . ARG A 1 121 ? -3.221 -10.910 -2.780 1.00 97.38 121 ARG A CA 1
ATOM 977 C C . ARG A 1 121 ? -2.773 -9.454 -2.692 1.00 97.38 121 ARG A C 1
ATOM 979 O O . ARG A 1 121 ? -1.615 -9.155 -2.404 1.00 97.38 121 ARG A O 1
ATOM 986 N N . LEU A 1 122 ? -3.721 -8.549 -2.900 1.00 97.88 122 LEU A N 1
ATOM 987 C CA . LEU A 1 122 ? -3.528 -7.108 -2.764 1.00 97.88 122 LEU A CA 1
ATOM 988 C C . LEU A 1 122 ? -4.153 -6.608 -1.457 1.00 97.88 122 LEU A C 1
ATOM 990 O O . LEU A 1 122 ? -5.128 -7.206 -0.995 1.00 97.88 122 LEU A O 1
ATOM 994 N N . PRO A 1 123 ? -3.642 -5.508 -0.876 1.00 97.88 123 PRO A N 1
ATOM 995 C CA . PRO A 1 123 ? -4.381 -4.773 0.140 1.00 97.88 123 PRO A CA 1
ATOM 996 C C . PRO A 1 123 ? -5.752 -4.345 -0.396 1.00 97.88 123 PRO A C 1
ATOM 998 O O . PRO A 1 123 ? -5.859 -3.840 -1.515 1.00 97.88 123 PRO A O 1
ATOM 1001 N N . GLN A 1 124 ? -6.801 -4.516 0.401 1.00 97.88 124 GLN A N 1
ATOM 1002 C CA . GLN A 1 124 ? -8.119 -3.978 0.090 1.00 97.88 124 GLN A CA 1
ATOM 1003 C C . GLN A 1 124 ? -8.174 -2.524 0.551 1.00 97.88 124 GLN A C 1
ATOM 1005 O O . GLN A 1 124 ? -8.021 -2.245 1.738 1.00 97.88 124 GLN A O 1
ATOM 1010 N N . VAL A 1 125 ? -8.422 -1.591 -0.370 1.00 98.44 125 VAL A N 1
ATOM 1011 C CA . VAL A 1 125 ? -8.663 -0.187 -0.014 1.00 98.44 125 VAL A CA 1
ATOM 1012 C C . VAL A 1 125 ? -10.054 -0.065 0.595 1.00 98.44 125 VAL A C 1
ATOM 1014 O O . VAL A 1 125 ? -11.048 -0.328 -0.076 1.00 98.44 125 VAL A O 1
ATOM 1017 N N . LEU A 1 126 ? -10.111 0.325 1.866 1.00 98.06 126 LEU A N 1
ATOM 1018 C CA . LEU A 1 126 ? -11.360 0.549 2.589 1.00 98.06 126 LEU A CA 1
ATOM 1019 C C . LEU A 1 126 ? -11.777 2.013 2.485 1.00 98.06 126 LEU A C 1
ATOM 1021 O O . LEU A 1 126 ? -12.916 2.323 2.171 1.00 98.06 126 LEU A O 1
ATOM 1025 N N . SER A 1 127 ? -10.844 2.935 2.708 1.00 97.50 127 SER A N 1
ATOM 1026 C CA . SER A 1 127 ? -11.114 4.365 2.577 1.00 97.50 127 SER A CA 1
ATOM 1027 C C . SER A 1 127 ? -9.852 5.115 2.180 1.00 97.50 127 SER A C 1
ATOM 1029 O O . SER A 1 127 ? -8.741 4.686 2.484 1.00 97.50 127 SER A O 1
ATOM 1031 N N . HIS A 1 128 ? -10.006 6.232 1.481 1.00 96.56 128 HIS A N 1
ATOM 1032 C CA . HIS A 1 128 ? -8.914 7.140 1.164 1.00 96.56 128 HIS A CA 1
ATOM 1033 C C . HIS A 1 128 ? -9.452 8.544 0.900 1.00 96.56 128 HIS A C 1
ATOM 1035 O O . HIS A 1 128 ? -10.627 8.725 0.578 1.00 96.56 128 HIS A O 1
ATOM 1041 N N . GLY A 1 129 ? -8.582 9.546 0.966 1.00 93.81 129 GLY A N 1
ATOM 1042 C CA . GLY A 1 129 ? -8.972 10.915 0.653 1.00 93.81 129 GLY A CA 1
ATOM 1043 C C . GLY A 1 129 ? -7.840 11.912 0.819 1.00 93.81 129 GLY A C 1
ATOM 1044 O O . GLY A 1 129 ? -6.773 11.584 1.333 1.00 93.81 129 GLY A O 1
ATOM 1045 N N . GLU A 1 130 ? -8.091 13.140 0.369 1.00 92.12 130 GLU A N 1
ATOM 1046 C CA . GLU A 1 130 ? -7.186 14.275 0.550 1.00 92.12 130 GLU A CA 1
ATOM 1047 C C . GLU A 1 130 ? -7.882 15.400 1.320 1.00 92.12 130 GLU A C 1
ATOM 1049 O O . GLU A 1 130 ? -9.005 15.780 0.975 1.00 92.12 130 GLU A O 1
ATOM 1054 N N . ARG A 1 131 ? -7.239 15.919 2.369 1.00 87.81 131 ARG A N 1
ATOM 1055 C CA . ARG A 1 131 ? -7.748 16.988 3.246 1.00 87.81 131 ARG A CA 1
ATOM 1056 C C . ARG A 1 131 ? -6.581 17.840 3.735 1.00 87.81 131 ARG A C 1
ATOM 1058 O O . ARG A 1 131 ? -5.566 17.285 4.125 1.00 87.81 131 ARG A O 1
ATOM 1065 N N . ASP A 1 132 ? -6.700 19.164 3.686 1.00 85.00 132 ASP A N 1
ATOM 1066 C CA . ASP A 1 132 ? -5.696 20.109 4.214 1.00 85.00 132 ASP A CA 1
ATOM 1067 C C . ASP A 1 132 ? -4.249 19.838 3.760 1.00 85.00 132 ASP A C 1
ATOM 1069 O O . ASP A 1 132 ? -3.292 19.937 4.526 1.00 85.00 132 ASP A O 1
ATOM 1073 N N . GLY A 1 133 ? -4.082 19.464 2.486 1.00 87.38 133 GLY A N 1
ATOM 1074 C CA . GLY A 1 133 ? -2.769 19.134 1.924 1.00 87.38 133 GLY A CA 1
ATOM 1075 C C . GLY A 1 133 ? -2.198 17.800 2.412 1.00 87.38 133 GLY A C 1
ATOM 1076 O O . GLY A 1 133 ? -1.000 17.563 2.270 1.00 87.38 133 GLY A O 1
ATOM 1077 N N . MET A 1 134 ? -3.042 16.926 2.959 1.00 90.62 134 MET A N 1
ATOM 1078 C CA . MET A 1 134 ? -2.719 15.583 3.432 1.00 90.62 134 MET A CA 1
ATOM 1079 C C . MET A 1 134 ? -3.491 14.538 2.641 1.00 90.62 134 MET A C 1
ATOM 1081 O O . MET A 1 134 ? -4.664 14.735 2.351 1.00 90.62 134 MET A O 1
ATOM 1085 N N . TYR A 1 135 ? -2.856 13.413 2.334 1.00 92.44 135 TYR A N 1
ATOM 1086 C CA . TYR A 1 135 ? -3.488 12.217 1.792 1.00 92.44 135 TYR A CA 1
ATOM 1087 C C . TYR A 1 135 ? -3.535 11.136 2.872 1.00 92.44 135 TYR A C 1
ATOM 1089 O O . TYR A 1 135 ? -2.541 10.915 3.568 1.00 92.44 135 TYR A O 1
ATOM 1097 N N . PHE A 1 136 ? -4.662 10.440 2.991 1.00 94.31 136 PHE A N 1
ATOM 1098 C CA . PHE A 1 136 ? -4.771 9.240 3.814 1.00 94.31 136 PHE A CA 1
ATOM 1099 C C . PHE A 1 136 ? -5.280 8.052 3.001 1.00 94.31 136 PHE A C 1
ATOM 1101 O O . PHE A 1 136 ? -6.019 8.209 2.024 1.00 94.31 136 PHE A O 1
ATOM 1108 N N . ILE A 1 137 ? -4.904 6.856 3.440 1.00 96.69 137 ILE A N 1
ATOM 1109 C CA . ILE A 1 137 ? -5.417 5.589 2.925 1.00 96.69 137 ILE A CA 1
ATOM 1110 C C . ILE A 1 137 ? -5.522 4.578 4.069 1.00 96.69 137 ILE A C 1
ATOM 1112 O O . ILE A 1 137 ? -4.557 4.348 4.794 1.00 96.69 137 ILE A O 1
ATOM 1116 N N . LEU A 1 138 ? -6.708 3.999 4.233 1.00 97.75 138 LEU A N 1
ATOM 1117 C CA . LEU A 1 138 ? -7.024 2.891 5.127 1.00 97.75 138 LEU A CA 1
ATOM 1118 C C . LEU A 1 138 ? -7.141 1.622 4.277 1.00 97.75 138 LEU A C 1
ATOM 1120 O O . LEU A 1 138 ? -7.990 1.550 3.384 1.00 97.75 138 LEU A O 1
ATOM 1124 N N . THR A 1 139 ? -6.305 0.624 4.557 1.00 98.06 139 THR A N 1
ATOM 1125 C CA . THR A 1 139 ? -6.310 -0.661 3.848 1.00 98.06 139 THR A CA 1
ATOM 1126 C C . THR A 1 139 ? -6.397 -1.835 4.808 1.00 98.06 139 THR A C 1
ATOM 1128 O O . THR A 1 139 ? -5.705 -1.829 5.826 1.00 98.06 139 THR A O 1
ATOM 1131 N N . ASP A 1 140 ? -7.143 -2.874 4.440 1.00 97.75 140 ASP A N 1
ATOM 1132 C CA . ASP A 1 140 ? -7.000 -4.207 5.033 1.00 97.75 140 ASP A CA 1
ATOM 1133 C C . ASP A 1 140 ? -5.927 -4.996 4.271 1.00 97.75 140 ASP A C 1
ATOM 1135 O O . ASP A 1 140 ? -5.981 -5.109 3.043 1.00 97.75 140 ASP A O 1
ATOM 1139 N N . MET A 1 141 ? -4.912 -5.496 4.974 1.00 96.75 141 MET A N 1
ATOM 1140 C CA . MET A 1 141 ? -3.806 -6.222 4.354 1.00 96.75 141 MET A CA 1
ATOM 1141 C C . MET A 1 141 ? -4.101 -7.728 4.298 1.00 96.75 141 MET A C 1
ATOM 1143 O O . MET A 1 141 ? -4.592 -8.302 5.265 1.00 96.75 141 MET A O 1
ATOM 1147 N N . PRO A 1 142 ? -3.712 -8.435 3.221 1.00 96.25 142 PRO A N 1
ATOM 1148 C CA . PRO A 1 142 ? -3.951 -9.877 3.103 1.00 96.25 142 PRO A CA 1
ATOM 1149 C C . PRO A 1 142 ? -3.092 -10.748 4.038 1.00 96.25 142 PRO A C 1
ATOM 1151 O O . PRO A 1 142 ? -3.218 -11.973 4.035 1.00 96.25 142 PRO A O 1
ATOM 1154 N N . GLY A 1 143 ? -2.201 -10.148 4.817 1.00 95.69 143 GLY A N 1
ATOM 1155 C CA . GLY A 1 143 ? -1.329 -10.823 5.765 1.00 95.69 143 GLY A CA 1
ATOM 1156 C C . GLY A 1 143 ? -0.719 -9.814 6.724 1.00 95.69 143 GLY A C 1
ATOM 1157 O O . GLY A 1 143 ? -1.065 -8.631 6.699 1.00 95.69 143 GLY A O 1
ATOM 1158 N N . ILE A 1 144 ? 0.214 -10.276 7.548 1.00 94.06 144 ILE A N 1
ATOM 1159 C CA . ILE A 1 144 ? 0.955 -9.399 8.454 1.00 94.06 144 ILE A CA 1
ATOM 1160 C C . ILE A 1 144 ? 2.321 -9.056 7.859 1.00 94.06 144 ILE A C 1
ATOM 1162 O O . ILE A 1 144 ? 2.922 -9.884 7.170 1.00 94.06 144 ILE A O 1
ATOM 1166 N N . PRO A 1 145 ? 2.853 -7.857 8.127 1.00 92.31 145 PRO A N 1
ATOM 1167 C CA . PRO A 1 145 ? 4.220 -7.528 7.766 1.00 92.31 145 PRO A CA 1
ATOM 1168 C C . PRO A 1 145 ? 5.201 -8.505 8.403 1.00 92.31 145 PRO A C 1
ATOM 1170 O O . PRO A 1 145 ? 5.096 -8.830 9.588 1.00 92.31 145 PRO A O 1
ATOM 1173 N N . ARG A 1 146 ? 6.192 -8.938 7.625 1.00 90.62 146 ARG A N 1
ATOM 1174 C CA . ARG A 1 146 ? 7.217 -9.896 8.057 1.00 90.62 146 ARG A CA 1
ATOM 1175 C C . ARG A 1 146 ? 7.854 -9.536 9.407 1.00 90.62 146 ARG A C 1
ATOM 1177 O O . ARG A 1 146 ? 8.024 -10.419 10.241 1.00 90.62 146 ARG A O 1
ATOM 1184 N N . HIS A 1 147 ? 8.186 -8.263 9.627 1.00 87.50 147 HIS A N 1
ATOM 1185 C CA . HIS A 1 147 ? 8.824 -7.780 10.860 1.00 87.50 147 HIS A CA 1
ATOM 1186 C C . HIS A 1 147 ? 7.900 -7.839 12.094 1.00 87.50 147 HIS A C 1
ATOM 1188 O O . HIS A 1 147 ? 8.386 -7.828 13.221 1.00 87.50 147 HIS A O 1
ATOM 1194 N N . ARG A 1 148 ? 6.578 -7.963 11.900 1.00 88.38 148 ARG A N 1
ATOM 1195 C CA . ARG A 1 148 ? 5.587 -8.156 12.976 1.00 88.38 148 ARG A CA 1
ATOM 1196 C C . ARG A 1 148 ? 5.237 -9.619 13.223 1.00 88.38 148 ARG A C 1
ATOM 1198 O O . ARG A 1 148 ? 4.482 -9.913 14.148 1.00 88.38 148 ARG A O 1
ATOM 1205 N N . SER A 1 149 ? 5.760 -10.540 12.415 1.00 89.81 149 SER A N 1
ATOM 1206 C CA . SER A 1 149 ? 5.577 -11.965 12.665 1.00 89.81 149 SER A CA 1
ATOM 1207 C C . SER A 1 149 ? 6.323 -12.371 13.932 1.00 89.81 149 SER A C 1
ATOM 1209 O O . SER A 1 149 ? 7.523 -12.144 14.065 1.00 89.81 149 SER A O 1
ATOM 1211 N N . SER A 1 150 ? 5.619 -13.020 14.859 1.00 89.12 150 SER A N 1
ATOM 1212 C CA . SER A 1 150 ? 6.229 -13.611 16.055 1.00 89.12 150 SER A CA 1
ATOM 1213 C C . SER A 1 150 ? 7.003 -14.899 15.755 1.00 89.12 150 SER A C 1
ATOM 1215 O O . SER A 1 150 ? 7.721 -15.409 16.615 1.00 89.12 150 SER A O 1
ATOM 1217 N N . LYS A 1 151 ? 6.854 -15.450 14.544 1.00 91.69 151 LYS A N 1
ATOM 1218 C CA . LYS A 1 151 ? 7.490 -16.695 14.113 1.00 91.69 151 LYS A CA 1
ATOM 1219 C C . LYS A 1 151 ? 8.858 -16.407 13.496 1.00 91.69 151 LYS A C 1
ATOM 1221 O O . LYS A 1 151 ? 9.009 -15.528 12.652 1.00 91.69 151 LYS A O 1
ATOM 1226 N N . SER A 1 152 ? 9.854 -17.203 13.874 1.00 90.62 152 SER A N 1
ATOM 1227 C CA . SER A 1 152 ? 11.188 -17.132 13.280 1.00 90.62 152 SER A CA 1
ATOM 1228 C C . SER A 1 152 ? 11.213 -17.760 11.888 1.00 90.62 152 SER A C 1
ATOM 1230 O O . SER A 1 152 ? 10.699 -18.860 11.675 1.00 90.62 152 SER A O 1
ATOM 1232 N N . PHE A 1 153 ? 11.876 -17.092 10.949 1.00 90.88 153 PHE A N 1
ATOM 1233 C CA . PHE A 1 153 ? 12.066 -17.615 9.605 1.00 90.88 153 PHE A CA 1
ATOM 1234 C C . PHE A 1 153 ? 13.242 -18.590 9.574 1.00 90.88 153 PHE A C 1
ATOM 1236 O O . PHE A 1 153 ? 14.390 -18.238 9.836 1.00 90.88 153 PHE A O 1
ATOM 1243 N N . THR A 1 154 ? 12.951 -19.840 9.225 1.00 93.06 154 THR A N 1
ATOM 1244 C CA . THR A 1 154 ? 13.973 -20.829 8.867 1.00 93.06 154 THR A CA 1
ATOM 1245 C C . THR A 1 154 ? 14.551 -20.523 7.485 1.00 93.06 154 THR A C 1
ATOM 1247 O O . THR A 1 154 ? 13.893 -19.900 6.648 1.00 93.06 154 THR A O 1
ATOM 1250 N N . PHE A 1 155 ? 15.733 -21.064 7.183 1.00 91.00 155 PHE A N 1
ATOM 1251 C CA . PHE A 1 155 ? 16.300 -21.002 5.832 1.00 91.00 155 PHE A CA 1
ATOM 1252 C C . PHE A 1 155 ? 15.327 -21.533 4.761 1.00 91.00 155 PHE A C 1
ATOM 1254 O O . PHE A 1 155 ? 15.191 -20.953 3.688 1.00 91.00 155 PHE A O 1
ATOM 1261 N N . GLY A 1 156 ? 14.588 -22.605 5.070 1.00 93.75 156 GLY A N 1
ATOM 1262 C CA . GLY A 1 156 ? 13.597 -23.170 4.156 1.00 93.75 156 GLY A CA 1
ATOM 1263 C C . GLY A 1 156 ? 12.449 -22.204 3.845 1.00 93.75 156 GLY A C 1
ATOM 1264 O O . GLY A 1 156 ? 12.076 -22.062 2.683 1.00 93.75 156 GLY A O 1
ATOM 1265 N N . SER A 1 157 ? 11.904 -21.519 4.855 1.00 92.88 157 SER A N 1
ATOM 1266 C CA . SER A 1 157 ? 10.862 -20.497 4.651 1.00 92.88 157 SER A CA 1
ATOM 1267 C C . SER A 1 157 ? 11.385 -19.272 3.901 1.00 92.88 157 SER A C 1
ATOM 1269 O O . SER A 1 157 ? 10.687 -18.774 3.026 1.00 92.88 157 SER A O 1
ATOM 1271 N N . GLU A 1 158 ? 12.623 -18.838 4.158 1.00 91.12 158 GLU A N 1
ATOM 1272 C CA . GLU A 1 158 ? 13.255 -17.746 3.400 1.00 91.12 158 GLU A CA 1
ATOM 1273 C C . GLU A 1 158 ? 13.371 -18.080 1.913 1.00 91.12 158 GLU A C 1
ATOM 1275 O O . GLU A 1 158 ? 12.996 -17.282 1.056 1.00 91.12 158 GLU A O 1
ATOM 1280 N N . MET A 1 159 ? 13.858 -19.280 1.589 1.00 91.81 159 MET A N 1
ATOM 1281 C CA . MET A 1 159 ? 14.017 -19.705 0.198 1.00 91.81 159 MET A CA 1
ATOM 1282 C C . MET A 1 159 ? 12.674 -19.828 -0.522 1.00 91.81 159 MET A C 1
ATOM 1284 O O . MET A 1 159 ? 12.567 -19.434 -1.685 1.00 91.81 159 MET A O 1
ATOM 1288 N N . ARG A 1 160 ? 11.636 -20.332 0.161 1.00 93.94 160 ARG A N 1
ATOM 1289 C CA . ARG A 1 160 ? 10.274 -20.369 -0.392 1.00 93.94 160 ARG A CA 1
ATOM 1290 C C . ARG A 1 160 ? 9.733 -18.965 -0.653 1.00 93.94 160 ARG A C 1
ATOM 1292 O O . ARG A 1 160 ? 9.274 -18.709 -1.761 1.00 93.94 160 ARG A O 1
ATOM 1299 N N . MET A 1 161 ? 9.859 -18.058 0.315 1.00 92.06 161 MET A N 1
ATOM 1300 C CA . MET A 1 161 ? 9.416 -16.667 0.185 1.00 92.06 161 MET A CA 1
ATOM 1301 C C . MET A 1 161 ? 10.111 -15.960 -0.981 1.00 92.06 161 MET A C 1
ATOM 1303 O O . MET A 1 161 ? 9.450 -15.333 -1.804 1.00 92.06 161 MET A O 1
ATOM 1307 N N . ARG A 1 162 ? 11.439 -16.100 -1.099 1.00 90.00 162 ARG A N 1
ATOM 1308 C CA . ARG A 1 162 ? 12.209 -15.515 -2.209 1.00 90.00 162 ARG A CA 1
ATOM 1309 C C . ARG A 1 162 ? 11.729 -16.026 -3.562 1.00 90.00 162 ARG A C 1
ATOM 1311 O O . ARG A 1 162 ? 11.605 -15.236 -4.489 1.00 90.00 162 ARG A O 1
ATOM 1318 N N . ARG A 1 163 ? 11.430 -17.323 -3.673 1.00 93.31 163 ARG A N 1
ATOM 1319 C CA . ARG A 1 163 ? 10.878 -17.902 -4.904 1.00 93.31 163 ARG A CA 1
ATOM 1320 C C . ARG A 1 163 ? 9.507 -17.313 -5.241 1.00 93.31 163 ARG A C 1
ATOM 1322 O O . ARG A 1 163 ? 9.328 -16.848 -6.357 1.00 93.31 163 ARG A O 1
ATOM 1329 N N . GLN A 1 164 ? 8.593 -17.263 -4.272 1.00 95.00 164 GLN A N 1
ATOM 1330 C CA . GLN A 1 164 ? 7.263 -16.665 -4.454 1.00 95.00 164 GLN A CA 1
ATOM 1331 C C . GLN A 1 164 ? 7.349 -15.195 -4.877 1.00 95.00 164 GLN A C 1
ATOM 1333 O O . GLN A 1 164 ? 6.629 -14.755 -5.765 1.00 95.00 164 GLN A O 1
ATOM 1338 N N . LEU A 1 165 ? 8.264 -14.442 -4.271 1.00 91.94 165 LEU A N 1
ATOM 1339 C CA . LEU A 1 165 ? 8.501 -13.050 -4.621 1.00 91.94 165 LEU A CA 1
ATOM 1340 C C . LEU A 1 165 ? 9.047 -12.896 -6.050 1.00 91.94 165 LEU A C 1
ATOM 1342 O O . LEU A 1 165 ? 8.591 -12.016 -6.771 1.00 91.94 165 LEU A O 1
ATOM 1346 N N . ILE A 1 166 ? 9.979 -13.753 -6.480 1.00 92.25 166 ILE A N 1
ATOM 1347 C CA . ILE A 1 166 ? 10.475 -13.766 -7.868 1.00 92.25 166 ILE A CA 1
ATOM 1348 C C . ILE A 1 166 ? 9.334 -14.057 -8.846 1.00 92.25 166 ILE A C 1
ATOM 1350 O O . ILE A 1 166 ? 9.214 -13.353 -9.847 1.00 92.25 166 ILE A O 1
ATOM 1354 N N . ASP A 1 167 ? 8.490 -15.047 -8.546 1.00 95.31 167 ASP A N 1
ATOM 1355 C CA . ASP A 1 167 ? 7.348 -15.413 -9.390 1.00 95.31 167 ASP A CA 1
ATOM 1356 C C . ASP A 1 167 ? 6.368 -14.230 -9.528 1.00 95.31 167 ASP A C 1
ATOM 1358 O O . ASP A 1 167 ? 5.948 -13.891 -10.634 1.00 95.31 167 ASP A O 1
ATOM 1362 N N . ILE A 1 168 ? 6.092 -13.522 -8.429 1.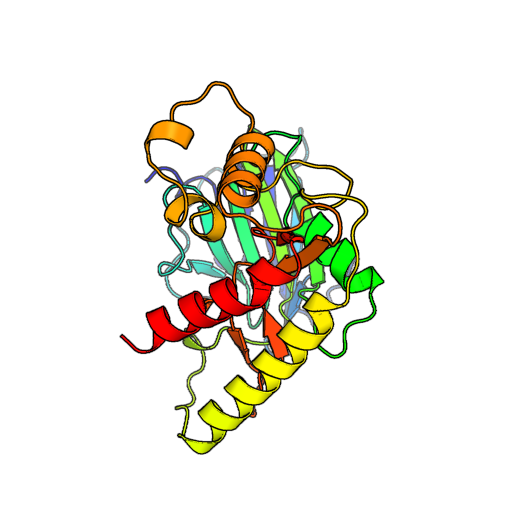00 95.00 168 ILE A N 1
ATOM 1363 C CA . ILE A 1 168 ? 5.226 -12.333 -8.415 1.00 95.00 168 ILE A CA 1
ATOM 1364 C C . ILE A 1 168 ? 5.845 -11.161 -9.174 1.00 95.00 168 ILE A C 1
ATOM 1366 O O . ILE A 1 168 ? 5.161 -10.496 -9.947 1.00 95.00 168 ILE A O 1
ATOM 1370 N N . VAL A 1 169 ? 7.138 -10.890 -8.993 1.00 93.31 169 VAL A N 1
ATOM 1371 C CA . VAL A 1 169 ? 7.827 -9.836 -9.751 1.00 93.31 169 VAL A CA 1
ATOM 1372 C C . VAL A 1 169 ? 7.815 -10.157 -11.245 1.00 93.31 169 VAL A C 1
ATOM 1374 O O . VAL A 1 169 ? 7.575 -9.267 -12.064 1.00 93.31 169 VAL A O 1
ATOM 1377 N N . ALA A 1 170 ? 8.028 -11.423 -11.610 1.00 94.62 170 ALA A N 1
ATOM 1378 C CA . ALA A 1 170 ? 7.958 -11.871 -12.993 1.00 94.62 170 ALA A CA 1
ATOM 1379 C C . ALA A 1 170 ? 6.554 -11.663 -13.579 1.00 94.62 170 ALA A C 1
ATOM 1381 O O . ALA A 1 170 ? 6.449 -11.158 -14.698 1.00 94.62 170 ALA A O 1
ATOM 1382 N N . GLU A 1 171 ? 5.499 -11.972 -12.822 1.00 97.12 171 GLU A N 1
ATOM 1383 C CA . GLU A 1 171 ? 4.109 -11.714 -13.209 1.00 97.12 171 GLU A CA 1
ATOM 1384 C C . GLU A 1 171 ? 3.827 -10.219 -13.392 1.00 97.12 171 GLU A C 1
ATOM 1386 O O . GLU A 1 171 ? 3.372 -9.810 -14.461 1.00 97.12 171 GLU A O 1
ATOM 1391 N N . ILE A 1 172 ? 4.151 -9.396 -12.390 1.00 96.12 172 ILE A N 1
ATOM 1392 C CA . ILE A 1 172 ? 3.942 -7.942 -12.423 1.00 96.12 172 ILE A CA 1
ATOM 1393 C C . ILE A 1 172 ? 4.647 -7.325 -13.640 1.00 96.12 172 ILE A C 1
ATOM 1395 O O . ILE A 1 172 ? 4.084 -6.473 -14.329 1.00 96.12 172 ILE A O 1
ATOM 1399 N N . SER A 1 173 ? 5.852 -7.807 -13.958 1.00 94.44 173 SER A N 1
ATOM 1400 C CA . SER A 1 173 ? 6.642 -7.324 -15.096 1.00 94.44 173 SER A CA 1
ATOM 1401 C C . SER A 1 173 ? 6.041 -7.648 -16.469 1.00 94.44 173 SER A C 1
ATOM 1403 O O . SER A 1 173 ? 6.555 -7.161 -17.475 1.00 94.44 173 SER A O 1
ATOM 1405 N N . GLN A 1 174 ? 4.969 -8.447 -16.545 1.00 96.25 174 GLN A N 1
ATOM 1406 C CA . GLN A 1 174 ? 4.216 -8.666 -17.786 1.00 96.25 174 GLN A CA 1
ATOM 1407 C C . GLN A 1 174 ? 3.139 -7.603 -18.015 1.00 96.25 174 GLN A C 1
ATOM 1409 O O . GLN A 1 174 ? 2.571 -7.530 -19.103 1.00 96.25 174 GLN A O 1
ATOM 1414 N N . TRP A 1 175 ? 2.812 -6.785 -17.013 1.00 96.75 175 TRP A N 1
ATOM 1415 C CA . TRP A 1 175 ? 1.723 -5.824 -17.137 1.00 96.75 175 TRP A CA 1
ATOM 1416 C C . TRP A 1 175 ? 2.183 -4.613 -17.944 1.00 96.75 175 TRP A C 1
ATOM 1418 O O . TRP A 1 175 ? 2.995 -3.804 -17.495 1.00 96.75 175 TRP A O 1
ATOM 1428 N N . GLU A 1 176 ? 1.670 -4.503 -19.165 1.00 92.75 176 GLU A N 1
ATOM 1429 C CA . GLU A 1 176 ? 2.070 -3.453 -20.096 1.00 92.75 176 GLU A CA 1
ATOM 1430 C C . GLU A 1 176 ? 1.428 -2.099 -19.759 1.00 92.75 176 GLU A C 1
ATOM 1432 O O . GLU A 1 176 ? 0.285 -2.012 -19.285 1.00 92.75 176 GLU A O 1
ATOM 1437 N N . GLY A 1 177 ? 2.181 -1.034 -20.034 1.00 84.75 177 GLY A N 1
ATOM 1438 C CA . GLY A 1 177 ? 1.711 0.346 -19.997 1.00 84.75 177 GLY A CA 1
ATOM 1439 C C . GLY A 1 177 ? 2.055 1.077 -21.292 1.00 84.75 177 GLY A C 1
ATOM 1440 O O . GLY A 1 177 ? 3.028 0.718 -21.952 1.00 84.75 177 GLY A O 1
ATOM 1441 N N . PRO A 1 178 ? 1.278 2.108 -21.660 1.00 79.44 178 PRO A N 1
ATOM 1442 C CA . PRO A 1 178 ? 1.446 2.805 -22.934 1.00 79.44 178 PRO A CA 1
ATOM 1443 C C . PRO A 1 178 ? 2.739 3.630 -23.013 1.00 79.44 178 PRO A C 1
ATOM 1445 O O . PRO A 1 178 ? 3.230 3.893 -24.106 1.00 79.44 178 PRO A O 1
ATOM 1448 N N . SER A 1 179 ? 3.281 4.062 -21.871 1.00 90.50 179 SER A N 1
ATOM 1449 C CA . SER A 1 179 ? 4.500 4.866 -21.784 1.00 90.50 179 SER A CA 1
ATOM 1450 C C . SER A 1 179 ? 5.069 4.841 -20.367 1.00 90.50 179 SER A C 1
ATOM 1452 O O . SER A 1 179 ? 4.382 4.453 -19.422 1.00 90.50 179 SER A O 1
ATOM 1454 N N . PHE A 1 180 ? 6.306 5.315 -20.214 1.00 94.06 180 PHE A N 1
ATOM 1455 C CA . PHE A 1 180 ? 6.901 5.588 -18.908 1.00 94.06 180 PHE A CA 1
ATOM 1456 C C . PHE A 1 180 ? 6.029 6.554 -18.090 1.00 94.06 180 PHE A C 1
ATOM 1458 O O . PHE A 1 180 ? 5.553 7.556 -18.628 1.00 94.06 180 PHE A O 1
ATOM 1465 N N . GLY A 1 181 ? 5.833 6.267 -16.802 1.00 94.38 181 GLY A N 1
ATOM 1466 C CA . GLY A 1 181 ? 5.032 7.107 -15.907 1.00 94.38 181 GLY A CA 1
ATOM 1467 C C . GLY A 1 181 ? 4.243 6.319 -14.865 1.00 94.38 181 GLY A C 1
ATOM 1468 O O . GLY A 1 181 ? 4.367 5.106 -14.748 1.00 94.38 181 GLY A O 1
ATOM 1469 N N . GLY A 1 182 ? 3.427 7.011 -14.083 1.00 94.44 182 GLY A N 1
ATOM 1470 C CA . GLY A 1 182 ? 2.470 6.407 -13.160 1.00 94.44 182 GLY A CA 1
ATOM 1471 C C . GLY A 1 182 ? 1.203 5.906 -13.862 1.00 94.44 182 GLY A C 1
ATOM 1472 O O . GLY A 1 182 ? 0.943 6.188 -15.036 1.00 94.44 182 GLY A O 1
ATOM 1473 N N . VAL A 1 183 ? 0.372 5.176 -13.116 1.00 94.81 183 VAL A N 1
ATOM 1474 C CA . VAL A 1 183 ? -0.950 4.721 -13.577 1.00 94.81 183 VAL A CA 1
ATOM 1475 C C . VAL A 1 183 ? -1.792 5.900 -14.071 1.00 94.81 183 VAL A C 1
ATOM 1477 O O . VAL A 1 183 ? -1.784 6.978 -13.483 1.00 94.81 183 VAL A O 1
ATOM 1480 N N . GLY A 1 184 ? -2.522 5.697 -15.172 1.00 92.94 184 GLY A N 1
ATOM 1481 C CA . GLY A 1 184 ? -3.404 6.722 -15.738 1.00 92.94 184 GLY A CA 1
ATOM 1482 C C . GLY A 1 184 ? -2.671 7.898 -16.394 1.00 92.94 184 GLY A C 1
ATOM 1483 O O . GLY A 1 184 ? -3.249 8.973 -16.510 1.00 92.94 184 GLY A O 1
ATOM 1484 N N . GLY A 1 185 ? -1.403 7.724 -16.790 1.00 92.38 185 GLY A N 1
ATOM 1485 C CA . GLY 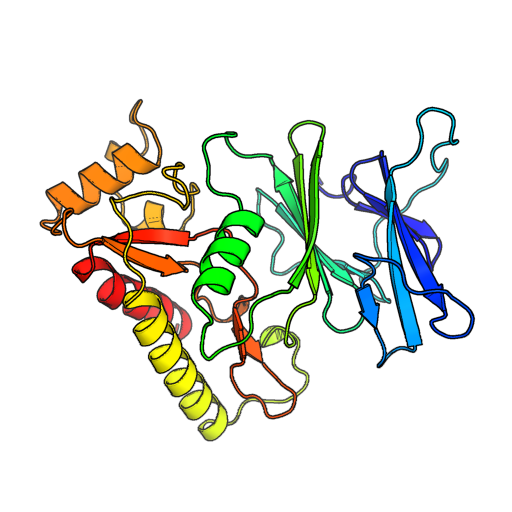A 1 185 ? -0.590 8.799 -17.378 1.00 92.38 185 GLY A CA 1
ATOM 1486 C C . GLY A 1 185 ? -0.136 9.845 -16.356 1.00 92.38 185 GLY A C 1
ATOM 1487 O O . GLY A 1 185 ? 0.284 10.941 -16.724 1.00 92.38 185 GLY A O 1
ATOM 1488 N N . LYS A 1 186 ? -0.247 9.521 -15.066 1.00 93.69 186 LYS A N 1
ATOM 1489 C CA . LYS A 1 186 ? 0.185 10.383 -13.973 1.00 93.69 186 LYS A CA 1
ATOM 1490 C C . LYS A 1 186 ? 1.700 10.373 -13.817 1.00 93.69 186 LYS A C 1
ATOM 1492 O O . LYS A 1 186 ? 2.420 9.542 -14.358 1.00 93.69 186 LYS A O 1
ATOM 1497 N N . GLN A 1 187 ? 2.184 11.311 -13.027 1.00 91.94 187 GLN A N 1
ATOM 1498 C CA . GLN A 1 187 ? 3.557 11.398 -12.586 1.00 91.94 187 GLN A CA 1
ATOM 1499 C C . GLN A 1 187 ? 3.895 10.252 -11.627 1.00 91.94 187 GLN A C 1
ATOM 1501 O O . GLN A 1 187 ? 3.062 9.844 -10.810 1.00 91.94 187 GLN A O 1
ATOM 1506 N N . ILE A 1 188 ? 5.136 9.778 -11.681 1.00 89.94 188 ILE A N 1
ATOM 1507 C CA . ILE A 1 188 ? 5.674 8.876 -10.661 1.00 89.94 188 ILE A CA 1
ATOM 1508 C C . ILE A 1 188 ? 5.871 9.626 -9.338 1.00 89.94 188 ILE A C 1
ATOM 1510 O O . ILE A 1 188 ? 6.116 10.838 -9.301 1.00 89.94 188 ILE A O 1
ATOM 1514 N N . THR A 1 189 ? 5.782 8.898 -8.229 1.00 82.50 189 THR A N 1
ATOM 1515 C CA . THR A 1 189 ? 6.111 9.435 -6.907 1.00 82.50 189 THR A CA 1
ATOM 1516 C C . THR A 1 189 ? 7.599 9.764 -6.830 1.00 82.50 189 THR A C 1
ATOM 1518 O O . THR A 1 189 ? 8.435 8.992 -7.298 1.00 82.50 189 THR A O 1
ATOM 1521 N N . ARG A 1 190 ? 7.952 10.884 -6.178 1.00 75.12 190 ARG A N 1
ATOM 1522 C CA . ARG A 1 190 ? 9.345 11.173 -5.812 1.00 75.12 190 ARG A CA 1
ATOM 1523 C C . ARG A 1 190 ? 9.804 10.190 -4.730 1.00 75.12 190 ARG A C 1
ATOM 1525 O O . ARG A 1 190 ? 9.761 10.508 -3.546 1.00 75.12 190 ARG A O 1
ATOM 1532 N N . SER A 1 191 ? 10.206 8.991 -5.130 1.00 72.44 191 SER A N 1
ATOM 1533 C CA . SER A 1 191 ? 10.628 7.937 -4.214 1.00 72.44 191 SER A CA 1
ATOM 1534 C C . SER A 1 191 ? 12.131 7.714 -4.271 1.00 72.44 191 SER A C 1
ATOM 1536 O O . SER A 1 191 ? 12.780 7.901 -5.302 1.00 72.44 191 SER A O 1
ATOM 1538 N N . ARG A 1 192 ? 12.684 7.248 -3.149 1.00 69.25 192 ARG A N 1
ATOM 1539 C CA . ARG A 1 192 ? 14.081 6.810 -3.073 1.00 69.25 192 ARG A CA 1
ATOM 1540 C C . ARG A 1 192 ? 14.394 5.723 -4.110 1.00 69.25 192 ARG A C 1
ATOM 1542 O O . ARG A 1 192 ? 15.520 5.671 -4.588 1.00 69.25 192 ARG A O 1
ATOM 1549 N N . ALA A 1 193 ? 13.404 4.899 -4.460 1.00 73.12 193 ALA A N 1
ATOM 1550 C CA . ALA A 1 193 ? 13.555 3.791 -5.398 1.00 73.12 193 ALA A CA 1
ATOM 1551 C C . ALA A 1 193 ? 13.933 4.254 -6.818 1.00 73.12 193 ALA A C 1
ATOM 1553 O O . ALA A 1 193 ? 14.670 3.558 -7.507 1.00 73.12 193 ALA A O 1
ATOM 1554 N N . PHE A 1 194 ? 13.487 5.446 -7.232 1.00 76.69 194 PHE A N 1
ATOM 1555 C CA . PHE A 1 194 ? 13.862 6.029 -8.525 1.00 76.69 194 PHE A CA 1
ATOM 1556 C C . PHE A 1 194 ? 15.006 7.042 -8.405 1.00 76.69 194 PHE A C 1
ATOM 1558 O O . PHE A 1 194 ? 15.885 7.083 -9.261 1.00 76.69 194 PHE A O 1
ATOM 1565 N N . TRP A 1 195 ? 15.033 7.839 -7.332 1.00 73.62 195 TRP A N 1
ATOM 1566 C CA . TRP A 1 195 ? 15.978 8.954 -7.216 1.00 73.62 195 TRP A CA 1
ATOM 1567 C C . TRP A 1 195 ? 17.393 8.564 -6.810 1.00 73.62 195 TRP A C 1
ATOM 1569 O O . TRP A 1 195 ? 18.329 9.242 -7.218 1.00 73.62 195 TRP A O 1
ATOM 1579 N N . ASN A 1 196 ? 17.585 7.477 -6.059 1.00 72.00 196 ASN A N 1
ATOM 1580 C CA . ASN A 1 196 ? 18.935 7.046 -5.676 1.00 72.00 196 ASN A CA 1
ATOM 1581 C C . ASN A 1 196 ? 19.805 6.628 -6.865 1.00 72.00 196 ASN A C 1
ATOM 1583 O O . ASN A 1 196 ? 21.022 6.544 -6.734 1.00 72.00 196 ASN A O 1
ATOM 1587 N N . LEU A 1 197 ? 19.174 6.356 -8.003 1.00 70.06 197 LEU A N 1
ATOM 1588 C CA . LEU A 1 197 ? 19.844 5.962 -9.233 1.00 70.06 197 LEU A CA 1
ATOM 1589 C C . LEU A 1 197 ? 20.244 7.172 -10.075 1.00 70.06 197 LEU A C 1
ATOM 1591 O O . LEU A 1 197 ? 21.004 7.030 -11.029 1.00 70.06 197 LEU A O 1
ATOM 1595 N N . MET A 1 198 ? 19.730 8.357 -9.741 1.00 75.69 198 MET A N 1
ATOM 1596 C CA . MET A 1 198 ? 19.926 9.549 -10.543 1.00 75.69 198 MET A CA 1
ATOM 1597 C C . MET A 1 198 ? 21.153 10.347 -10.095 1.00 75.69 198 MET A C 1
ATOM 1599 O O . MET A 1 198 ? 21.333 10.580 -8.899 1.00 75.69 198 MET A O 1
ATOM 1603 N N . PRO A 1 199 ? 21.968 10.830 -11.048 1.00 76.44 199 PRO A N 1
ATOM 1604 C CA . PRO A 1 199 ? 22.984 11.838 -10.777 1.00 76.44 199 PRO A CA 1
ATOM 1605 C C . PRO A 1 199 ? 22.359 13.098 -10.161 1.00 76.44 199 PRO A C 1
ATOM 1607 O O . PRO A 1 199 ? 21.262 13.508 -10.559 1.00 76.44 199 PRO A O 1
ATOM 1610 N N . SER A 1 200 ? 23.059 13.726 -9.212 1.00 76.62 200 SER A N 1
ATOM 1611 C CA . SER A 1 200 ? 22.586 14.921 -8.496 1.00 76.62 200 SER A CA 1
ATOM 1612 C C . SER A 1 200 ? 22.216 16.075 -9.428 1.00 76.62 200 SER A C 1
ATOM 1614 O O . SER A 1 200 ? 21.288 16.823 -9.147 1.00 76.62 200 SER A O 1
ATOM 1616 N N . GLU A 1 201 ? 22.868 16.174 -10.583 1.00 75.50 201 GLU A N 1
ATOM 1617 C CA . GLU A 1 201 ? 22.633 17.211 -11.590 1.00 75.50 201 GLU A CA 1
ATOM 1618 C C . GLU A 1 201 ? 21.235 17.128 -12.216 1.00 75.50 201 GLU A C 1
ATOM 1620 O O . GLU A 1 201 ? 20.753 18.109 -12.774 1.00 75.50 201 GLU A O 1
ATOM 1625 N N . LEU A 1 202 ? 20.580 15.964 -12.153 1.00 71.81 202 LEU A N 1
ATOM 1626 C CA . LEU A 1 202 ? 19.206 15.791 -12.629 1.00 71.81 202 LEU A CA 1
ATOM 1627 C C . LEU A 1 202 ? 18.160 16.019 -11.527 1.00 71.81 202 LEU A C 1
ATOM 1629 O O . LEU A 1 202 ? 16.977 16.158 -11.847 1.00 71.81 202 LEU A O 1
ATOM 1633 N N . LEU A 1 203 ? 18.583 16.077 -10.258 1.00 70.81 203 LEU A N 1
ATOM 1634 C CA . LEU A 1 203 ? 17.714 16.387 -9.117 1.00 70.81 203 LEU A CA 1
ATOM 1635 C C . LEU A 1 203 ? 17.374 17.883 -9.054 1.00 70.81 203 LEU A C 1
ATOM 1637 O O . LEU A 1 203 ? 16.257 18.229 -8.676 1.00 70.81 203 LEU A O 1
ATOM 1641 N N . ASP A 1 204 ? 18.297 18.739 -9.498 1.00 68.12 204 ASP A N 1
ATOM 1642 C CA . ASP A 1 204 ? 18.183 20.205 -9.465 1.00 68.12 204 ASP A CA 1
ATOM 1643 C C . ASP A 1 204 ? 17.699 20.798 -10.803 1.00 68.12 204 ASP A C 1
ATOM 1645 O O . ASP A 1 204 ? 18.117 21.876 -11.225 1.00 68.12 204 ASP A O 1
ATOM 1649 N N . THR A 1 205 ? 16.822 20.079 -11.506 1.00 74.25 205 THR A N 1
ATOM 1650 C CA . THR A 1 205 ? 16.241 20.529 -12.782 1.00 74.25 205 THR A CA 1
ATOM 1651 C C . THR A 1 205 ? 14.806 21.024 -12.599 1.00 74.25 205 THR A C 1
ATOM 1653 O O . THR A 1 205 ? 14.080 20.523 -11.745 1.00 74.25 205 THR A O 1
ATOM 1656 N N . ASP A 1 206 ? 14.352 21.941 -13.463 1.00 82.75 206 ASP A N 1
ATOM 1657 C CA . ASP A 1 206 ? 12.943 22.388 -13.531 1.00 82.75 206 ASP A CA 1
ATOM 1658 C C . ASP A 1 206 ? 11.987 21.314 -14.101 1.00 82.75 206 ASP A C 1
ATOM 1660 O O . ASP A 1 206 ? 10.811 21.572 -14.368 1.00 82.75 206 ASP A O 1
ATOM 1664 N N . LEU A 1 207 ? 12.490 20.100 -14.332 1.00 84.56 207 LEU A N 1
ATOM 1665 C CA . LEU A 1 207 ? 11.730 18.987 -14.880 1.00 84.56 207 LEU A CA 1
ATOM 1666 C C . LEU A 1 207 ? 10.784 18.386 -13.836 1.00 84.56 207 LEU A C 1
ATOM 1668 O O . LEU A 1 207 ? 11.016 18.409 -12.622 1.00 84.56 207 LEU A O 1
ATOM 1672 N N . THR A 1 208 ? 9.701 17.784 -14.326 1.00 86.94 208 THR A N 1
ATOM 1673 C CA . THR A 1 208 ? 8.837 16.976 -13.467 1.00 86.94 208 THR A CA 1
ATOM 1674 C C . THR A 1 208 ? 9.581 15.715 -13.005 1.00 86.94 208 THR A C 1
ATOM 1676 O O . THR A 1 208 ? 10.498 15.260 -13.691 1.00 86.94 208 THR A O 1
ATOM 1679 N N . PRO A 1 209 ? 9.183 15.089 -11.877 1.00 84.69 209 PRO A N 1
ATOM 1680 C CA . PRO A 1 209 ? 9.807 13.846 -11.416 1.00 84.69 209 PRO A CA 1
ATOM 1681 C C . PRO A 1 209 ? 9.890 12.766 -12.497 1.00 84.69 209 PRO A C 1
ATOM 1683 O O . PRO A 1 209 ? 10.902 12.082 -12.622 1.00 84.69 209 PRO A O 1
ATOM 1686 N N . THR A 1 210 ? 8.826 12.631 -13.290 1.00 90.31 210 THR A N 1
ATOM 1687 C CA . THR A 1 210 ? 8.758 11.643 -14.370 1.00 90.31 210 THR A CA 1
ATOM 1688 C C . THR A 1 210 ? 9.719 12.005 -15.490 1.00 90.31 210 THR A C 1
ATOM 1690 O O . THR A 1 210 ? 10.467 11.144 -15.939 1.00 90.31 210 THR A O 1
ATOM 1693 N N . ASP A 1 211 ? 9.766 13.271 -15.905 1.00 90.88 211 ASP A N 1
ATOM 1694 C CA . ASP A 1 211 ? 10.642 13.696 -17.000 1.00 90.88 211 ASP A CA 1
ATOM 1695 C C . ASP A 1 211 ? 12.124 13.549 -16.636 1.00 90.88 211 ASP A C 1
ATOM 1697 O O . ASP A 1 211 ? 12.917 13.088 -17.461 1.00 90.88 211 ASP A O 1
ATOM 1701 N N . SER A 1 212 ? 12.505 13.870 -15.395 1.00 89.25 212 SER A N 1
ATOM 1702 C CA . SER A 1 212 ? 13.877 13.692 -14.911 1.00 89.25 212 SER A CA 1
ATOM 1703 C C . SER A 1 212 ? 14.297 12.217 -14.957 1.00 89.25 212 SER A C 1
ATOM 1705 O O . SER A 1 212 ? 15.360 11.898 -15.501 1.00 89.25 212 SER A O 1
ATOM 1707 N N . VAL A 1 213 ? 13.465 11.305 -14.436 1.00 89.81 213 VAL A N 1
ATOM 1708 C CA . VAL A 1 213 ? 13.769 9.862 -14.440 1.00 89.81 213 VAL A CA 1
ATOM 1709 C C . VAL A 1 213 ? 13.752 9.304 -15.864 1.00 89.81 213 VAL A C 1
ATOM 1711 O O . VAL A 1 213 ? 14.659 8.560 -16.236 1.00 89.81 213 VAL A O 1
ATOM 1714 N N . ALA A 1 214 ? 12.790 9.700 -16.700 1.00 92.06 214 ALA A N 1
ATOM 1715 C CA . ALA A 1 214 ? 12.735 9.292 -18.102 1.00 92.06 214 ALA A CA 1
ATOM 1716 C C . ALA A 1 214 ? 14.002 9.710 -18.863 1.00 92.06 214 ALA A C 1
ATOM 1718 O O . ALA A 1 214 ? 14.567 8.918 -19.621 1.00 92.06 214 ALA A O 1
ATOM 1719 N N . LEU A 1 215 ? 14.482 10.938 -18.636 1.00 91.06 215 LEU A N 1
ATOM 1720 C CA . LEU A 1 215 ? 15.713 11.443 -19.239 1.00 91.06 215 LEU A CA 1
ATOM 1721 C C . LEU A 1 215 ? 16.933 10.641 -18.783 1.00 91.06 215 LEU A C 1
ATOM 1723 O O . LEU A 1 215 ? 17.778 10.304 -19.614 1.00 91.06 215 LEU A O 1
ATOM 1727 N N . PHE A 1 216 ? 17.024 10.329 -17.489 1.00 90.94 216 PHE A N 1
ATOM 1728 C CA . PHE A 1 216 ? 18.086 9.482 -16.954 1.00 90.94 216 PHE A CA 1
ATOM 1729 C C . PHE A 1 216 ? 18.075 8.095 -17.601 1.00 90.94 216 PHE A C 1
ATOM 1731 O O . PHE A 1 216 ? 19.086 7.676 -18.160 1.00 90.94 216 PHE A O 1
ATOM 1738 N N . LEU A 1 217 ? 16.931 7.408 -17.599 1.00 91.50 217 LEU A N 1
ATOM 1739 C CA . LEU A 1 217 ? 16.811 6.061 -18.160 1.00 91.50 217 LEU A CA 1
ATOM 1740 C C . LEU A 1 217 ? 17.144 6.039 -19.657 1.00 91.50 217 LEU A C 1
ATOM 1742 O O . LEU A 1 217 ? 17.894 5.178 -20.117 1.00 91.50 217 LEU A O 1
ATOM 1746 N N . LYS A 1 218 ? 16.680 7.042 -20.408 1.00 93.44 218 LYS A N 1
ATOM 1747 C CA . LYS A 1 218 ? 17.017 7.195 -21.826 1.00 93.44 218 LYS A CA 1
ATOM 1748 C C . LYS A 1 218 ? 18.518 7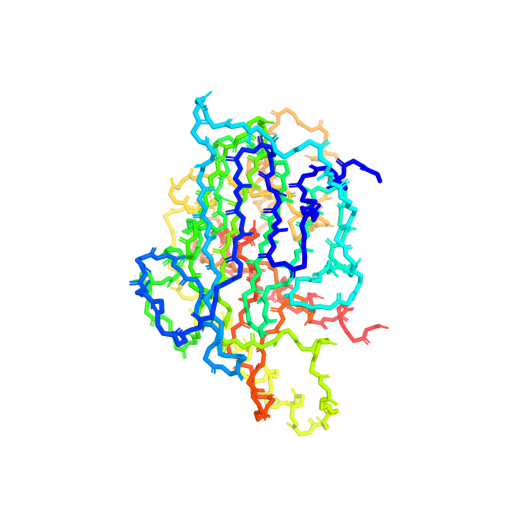.406 -22.046 1.00 93.44 218 LYS A C 1
ATOM 1750 O O . LYS A 1 218 ? 19.094 6.781 -22.932 1.00 93.44 218 LYS A O 1
ATOM 1755 N N . LYS A 1 219 ? 19.169 8.265 -21.249 1.00 92.62 219 LYS A N 1
ATOM 1756 C CA . LYS A 1 219 ? 20.628 8.490 -21.318 1.00 92.62 219 LYS A CA 1
ATOM 1757 C C . LYS A 1 219 ? 21.427 7.239 -20.945 1.00 92.62 219 LYS A C 1
ATOM 1759 O O . LYS A 1 219 ? 22.501 7.029 -21.497 1.00 92.62 219 LYS A O 1
ATOM 1764 N N . SER A 1 220 ? 20.878 6.406 -20.067 1.00 90.69 220 SER A N 1
ATOM 1765 C CA . SER A 1 220 ? 21.445 5.117 -19.660 1.00 90.69 220 SER A CA 1
ATOM 1766 C C . SER A 1 220 ? 21.201 3.986 -20.671 1.00 90.69 220 SER A C 1
ATOM 1768 O O . SER A 1 220 ? 21.596 2.852 -20.419 1.00 90.69 220 SER A O 1
ATOM 1770 N N . GLY A 1 221 ? 20.576 4.273 -21.820 1.00 94.31 221 GLY A N 1
ATOM 1771 C CA . GLY A 1 221 ? 20.405 3.317 -22.916 1.00 94.31 221 GLY A CA 1
ATOM 1772 C C . GLY A 1 221 ? 19.211 2.371 -22.773 1.00 94.31 221 GLY A C 1
ATOM 1773 O O . GLY A 1 221 ? 19.132 1.393 -23.516 1.00 94.31 221 GLY A O 1
ATOM 1774 N N . PHE A 1 222 ? 18.281 2.634 -21.851 1.00 94.62 222 PHE A N 1
ATOM 1775 C CA . PHE A 1 222 ? 17.056 1.842 -21.747 1.00 94.62 222 PHE A CA 1
ATOM 1776 C C . PHE A 1 222 ? 16.090 2.145 -22.904 1.00 94.62 222 PHE A C 1
ATOM 1778 O O . PHE A 1 222 ? 15.904 3.302 -23.290 1.00 94.62 222 PHE A O 1
ATOM 1785 N N . ASP A 1 223 ? 15.439 1.104 -23.430 1.00 94.56 223 ASP A N 1
ATOM 1786 C CA . ASP A 1 223 ? 14.369 1.255 -24.419 1.00 94.56 223 ASP A CA 1
ATOM 1787 C C . ASP A 1 223 ? 13.082 1.741 -23.745 1.00 94.56 223 ASP A C 1
ATOM 1789 O O . ASP A 1 223 ? 12.432 1.017 -22.993 1.00 94.56 223 ASP A O 1
ATOM 1793 N N . MET A 1 224 ? 12.712 2.986 -24.030 1.00 93.44 224 MET A N 1
ATOM 1794 C CA . MET A 1 224 ? 11.540 3.634 -23.444 1.00 93.44 224 MET A CA 1
ATOM 1795 C C . MET A 1 224 ? 10.217 3.213 -24.107 1.00 93.44 224 MET A C 1
ATOM 1797 O O . MET A 1 224 ? 9.159 3.605 -23.617 1.00 93.44 224 MET A O 1
ATOM 1801 N N . ASN A 1 225 ? 10.252 2.442 -25.203 1.00 93.19 225 ASN A N 1
ATOM 1802 C CA . ASN A 1 225 ? 9.045 2.002 -25.912 1.00 93.19 225 ASN A CA 1
ATOM 1803 C C . ASN A 1 225 ? 8.448 0.712 -25.331 1.00 93.19 225 ASN A C 1
ATOM 1805 O O . ASN A 1 225 ? 7.248 0.487 -25.462 1.00 93.19 225 ASN A O 1
ATOM 1809 N N . ASP A 1 226 ? 9.259 -0.118 -24.670 1.00 94.75 226 ASP A N 1
ATOM 1810 C CA . ASP A 1 226 ? 8.813 -1.353 -24.016 1.00 94.75 226 ASP A CA 1
ATOM 1811 C C . ASP A 1 226 ? 8.708 -1.146 -22.501 1.00 94.75 226 ASP A C 1
ATOM 1813 O O . ASP A 1 226 ? 9.578 -1.555 -21.728 1.00 94.75 226 ASP A O 1
ATOM 1817 N N . CYS A 1 227 ? 7.651 -0.451 -22.069 1.00 96.31 227 CYS A N 1
ATOM 1818 C CA . CYS A 1 227 ? 7.407 -0.192 -20.653 1.00 96.31 227 CYS A CA 1
ATOM 1819 C C . CYS A 1 227 ? 6.522 -1.268 -20.001 1.00 96.31 227 CYS A C 1
ATOM 1821 O O . CYS A 1 227 ? 5.537 -1.752 -20.571 1.00 96.31 227 CYS A O 1
ATOM 1823 N N . ARG A 1 228 ? 6.873 -1.629 -18.767 1.00 96.88 228 ARG A N 1
ATOM 1824 C CA . ARG A 1 228 ? 6.227 -2.644 -17.931 1.00 96.88 228 ARG A CA 1
ATOM 1825 C C . ARG A 1 228 ? 6.005 -2.107 -16.529 1.00 96.88 228 ARG A C 1
ATOM 1827 O O . ARG A 1 228 ? 6.753 -1.249 -16.062 1.00 96.88 228 ARG A O 1
ATOM 1834 N N . PHE A 1 229 ? 4.955 -2.580 -15.875 1.00 96.75 229 PHE A N 1
ATOM 1835 C CA . PHE A 1 229 ? 4.628 -2.158 -14.525 1.00 96.75 229 PHE A CA 1
ATOM 1836 C C . PHE A 1 229 ? 5.660 -2.691 -13.528 1.00 96.75 229 PHE A C 1
ATOM 1838 O O . PHE A 1 229 ? 6.110 -3.833 -13.611 1.00 96.75 229 PHE A O 1
ATOM 1845 N N . LEU A 1 230 ? 6.018 -1.850 -12.569 1.00 95.12 230 LEU A N 1
ATOM 1846 C CA . LEU A 1 230 ? 6.911 -2.153 -11.465 1.00 95.12 230 LEU A CA 1
ATOM 1847 C C . LEU A 1 230 ? 6.285 -1.606 -10.185 1.00 95.12 230 LEU A C 1
ATOM 1849 O O . LEU A 1 230 ? 5.962 -0.420 -10.118 1.00 95.12 230 LEU A O 1
ATOM 1853 N N . ASN A 1 231 ? 6.182 -2.447 -9.157 1.00 94.50 231 ASN A N 1
ATOM 1854 C CA . ASN A 1 231 ? 6.116 -1.971 -7.779 1.00 94.50 231 ASN A CA 1
ATOM 1855 C C . ASN A 1 231 ? 7.559 -1.847 -7.274 1.00 94.50 231 ASN A C 1
ATOM 1857 O O . ASN A 1 231 ? 8.249 -2.851 -7.149 1.00 94.50 231 ASN A O 1
ATOM 1861 N N . ALA A 1 232 ? 8.030 -0.628 -7.024 1.00 90.00 232 ALA A N 1
ATOM 1862 C CA . ALA A 1 232 ? 9.399 -0.359 -6.585 1.00 90.00 232 ALA A CA 1
ATOM 1863 C C . ALA A 1 232 ? 9.557 -0.401 -5.048 1.00 90.00 232 ALA A C 1
ATOM 1865 O O . ALA A 1 232 ? 10.657 -0.245 -4.522 1.00 90.00 232 ALA A O 1
ATOM 1866 N N . SER A 1 233 ? 8.472 -0.639 -4.302 1.00 84.75 233 SER A N 1
ATOM 1867 C CA . SER A 1 233 ? 8.449 -0.757 -2.837 1.00 84.75 233 SER A CA 1
ATOM 1868 C C . SER A 1 233 ? 8.670 -2.211 -2.373 1.00 84.75 233 SER A C 1
ATOM 1870 O O . SER A 1 233 ? 7.954 -2.705 -1.505 1.00 84.75 233 SER A O 1
ATOM 1872 N N . MET A 1 234 ? 9.674 -2.914 -2.917 1.00 84.19 234 MET A N 1
ATOM 1873 C CA . MET A 1 234 ? 9.900 -4.365 -2.701 1.00 84.19 234 MET A CA 1
ATOM 1874 C C . MET A 1 234 ? 10.781 -4.735 -1.494 1.00 84.19 234 MET A C 1
ATOM 1876 O O . MET A 1 234 ? 11.223 -5.880 -1.368 1.00 84.19 234 MET A O 1
ATOM 1880 N N . ARG A 1 235 ? 11.047 -3.796 -0.586 1.00 82.50 235 ARG A N 1
ATOM 1881 C CA . ARG A 1 235 ? 11.894 -4.023 0.599 1.00 82.50 235 ARG A CA 1
ATOM 1882 C C . ARG A 1 235 ? 11.294 -5.064 1.538 1.00 82.50 235 ARG A C 1
ATOM 1884 O O . ARG A 1 235 ? 10.079 -5.195 1.615 1.00 82.50 235 ARG A O 1
ATOM 1891 N N . HIS A 1 236 ? 12.129 -5.738 2.334 1.00 80.56 236 HIS A N 1
ATOM 1892 C CA . HIS A 1 236 ? 11.656 -6.759 3.285 1.00 80.56 236 HIS A CA 1
ATOM 1893 C C . HIS A 1 236 ? 10.609 -6.243 4.283 1.00 80.56 236 HIS A C 1
ATOM 1895 O O . HIS A 1 236 ? 9.698 -6.985 4.642 1.00 80.56 236 HIS A O 1
ATOM 1901 N N . GLY A 1 237 ? 10.693 -4.971 4.693 1.00 83.00 237 GLY A N 1
ATOM 1902 C CA . GLY A 1 237 ? 9.680 -4.334 5.547 1.00 83.00 237 GLY A CA 1
ATOM 1903 C C . GLY A 1 237 ? 8.284 -4.269 4.913 1.00 83.00 237 GLY A C 1
ATOM 1904 O O . GLY A 1 237 ? 7.293 -4.128 5.630 1.00 83.00 237 GLY A O 1
ATOM 1905 N N . ASN A 1 238 ? 8.207 -4.447 3.590 1.00 89.69 238 ASN A N 1
ATOM 1906 C CA . ASN A 1 238 ? 6.982 -4.374 2.806 1.00 89.69 238 ASN A CA 1
ATOM 1907 C C . ASN A 1 238 ? 6.397 -5.736 2.442 1.00 89.69 238 ASN A C 1
ATOM 1909 O O . ASN A 1 238 ? 5.336 -5.795 1.820 1.00 89.69 238 ASN A O 1
ATOM 1913 N N . HIS A 1 239 ? 7.063 -6.825 2.823 1.00 93.38 239 HIS A N 1
ATOM 1914 C CA . HIS A 1 239 ? 6.599 -8.179 2.552 1.00 93.38 239 HIS A CA 1
ATOM 1915 C C . HIS A 1 239 ? 5.504 -8.567 3.539 1.00 93.38 239 HIS A C 1
ATOM 1917 O O . HIS A 1 239 ? 5.706 -8.509 4.756 1.00 93.38 239 HIS A O 1
ATOM 1923 N N . LEU A 1 240 ? 4.358 -8.989 3.009 1.00 95.56 240 LEU A N 1
ATOM 1924 C CA . LEU A 1 240 ? 3.271 -9.558 3.794 1.00 95.56 240 LEU A CA 1
ATOM 1925 C C . LEU A 1 240 ? 3.372 -11.079 3.781 1.00 95.56 240 LEU A C 1
ATOM 1927 O O . LEU A 1 240 ? 3.598 -11.684 2.727 1.00 95.56 240 LEU A O 1
ATOM 1931 N N . VAL A 1 241 ? 3.164 -11.684 4.946 1.00 96.12 241 VAL A N 1
ATOM 1932 C CA . VAL A 1 241 ? 3.169 -13.136 5.128 1.00 96.12 241 VAL A CA 1
ATOM 1933 C C . VAL A 1 241 ? 1.868 -13.641 5.741 1.00 96.12 241 VAL A C 1
ATOM 1935 O O . VAL A 1 241 ? 1.195 -12.913 6.476 1.00 96.12 241 VAL A O 1
ATOM 1938 N N . ASP A 1 242 ? 1.508 -14.883 5.423 1.00 95.31 242 ASP A N 1
ATOM 1939 C CA . ASP A 1 242 ? 0.470 -15.626 6.146 1.00 95.31 242 ASP A CA 1
ATOM 1940 C C . ASP A 1 242 ? 1.030 -16.334 7.392 1.00 95.31 242 ASP A C 1
ATOM 1942 O O . ASP A 1 242 ? 2.216 -16.237 7.729 1.00 95.31 242 ASP A O 1
ATOM 1946 N N . ASP A 1 243 ? 0.160 -17.073 8.080 1.00 92.94 243 ASP A N 1
ATOM 1947 C CA . ASP A 1 243 ? 0.526 -17.864 9.251 1.00 92.94 243 ASP A CA 1
ATOM 1948 C C . ASP A 1 243 ? 1.569 -18.950 8.937 1.00 92.94 243 ASP A C 1
ATOM 1950 O O . ASP A 1 243 ? 2.359 -19.310 9.812 1.00 92.94 243 ASP A O 1
ATOM 1954 N N . ASP A 1 244 ? 1.637 -19.442 7.705 1.00 94.19 244 ASP A N 1
ATOM 1955 C CA . ASP A 1 244 ? 2.598 -20.464 7.276 1.00 94.19 244 ASP A CA 1
ATOM 1956 C C . ASP A 1 244 ? 3.917 -19.863 6.761 1.00 94.19 244 ASP A C 1
ATOM 1958 O O . ASP A 1 244 ? 4.796 -20.581 6.266 1.00 94.19 244 ASP A O 1
ATOM 1962 N N . LEU A 1 245 ? 4.093 -18.548 6.936 1.00 94.06 245 LEU A N 1
ATOM 1963 C CA . LEU A 1 245 ? 5.252 -17.774 6.496 1.00 94.06 245 LEU A CA 1
ATOM 1964 C C . LEU A 1 245 ? 5.440 -17.756 4.974 1.00 94.06 245 LEU A C 1
ATOM 1966 O O . LEU A 1 245 ? 6.555 -17.523 4.494 1.00 94.06 245 LEU A O 1
ATOM 1970 N N . ASN A 1 246 ? 4.373 -17.992 4.211 1.00 94.94 246 ASN A N 1
ATOM 1971 C CA . ASN A 1 246 ? 4.383 -17.796 2.768 1.00 94.94 246 ASN A CA 1
ATOM 1972 C C . ASN A 1 246 ? 4.275 -16.309 2.452 1.00 94.94 246 ASN A C 1
ATOM 1974 O O . ASN A 1 246 ? 3.563 -15.572 3.132 1.00 94.94 246 ASN A O 1
ATOM 1978 N N . PHE A 1 247 ? 4.942 -15.875 1.387 1.00 95.38 247 PHE A N 1
ATOM 1979 C CA . PHE A 1 247 ? 4.738 -14.540 0.843 1.00 95.38 247 PHE A CA 1
ATOM 1980 C C . PHE A 1 247 ? 3.345 -14.443 0.219 1.00 95.38 247 PHE A C 1
ATOM 1982 O O . PHE A 1 247 ? 2.979 -15.286 -0.601 1.00 95.38 247 PHE A O 1
ATOM 1989 N N . VAL A 1 248 ? 2.583 -13.408 0.573 1.00 96.31 248 VAL A N 1
ATOM 1990 C CA . VAL A 1 248 ? 1.202 -13.248 0.082 1.00 96.31 248 VAL A CA 1
ATOM 1991 C C . VAL A 1 248 ? 0.980 -11.972 -0.717 1.00 96.31 248 VAL A C 1
ATOM 1993 O O . VAL A 1 248 ? -0.014 -11.885 -1.437 1.00 96.31 248 VAL A O 1
ATOM 1996 N N . GLY A 1 249 ? 1.891 -11.004 -0.613 1.00 95.44 249 GLY A N 1
ATOM 1997 C CA . GLY A 1 249 ? 1.816 -9.740 -1.333 1.00 95.44 249 GLY A CA 1
ATOM 1998 C C . GLY A 1 249 ? 2.677 -8.647 -0.707 1.00 95.44 249 GLY A C 1
ATOM 1999 O O . GLY A 1 249 ? 3.458 -8.880 0.218 1.00 95.44 249 GLY A O 1
ATOM 2000 N N . PHE A 1 250 ? 2.502 -7.433 -1.218 1.00 95.50 250 PHE A N 1
ATOM 2001 C CA . PHE A 1 250 ? 3.181 -6.236 -0.729 1.00 95.50 250 PHE A CA 1
ATOM 2002 C C . PHE A 1 250 ? 2.220 -5.355 0.055 1.00 95.50 250 PHE A C 1
ATOM 2004 O O . PHE A 1 250 ? 1.074 -5.174 -0.366 1.00 95.50 250 PHE A O 1
ATOM 2011 N N . ARG A 1 251 ? 2.708 -4.765 1.151 1.00 93.25 251 ARG A N 1
ATOM 2012 C CA . ARG A 1 251 ? 1.953 -3.749 1.893 1.00 93.25 251 ARG A CA 1
ATOM 2013 C C . ARG A 1 251 ? 1.828 -2.465 1.075 1.00 93.25 251 ARG A C 1
ATOM 2015 O O . ARG A 1 251 ? 0.716 -1.998 0.882 1.00 93.25 251 ARG A O 1
ATOM 2022 N N . ASP A 1 252 ? 2.943 -1.950 0.551 1.00 92.38 252 ASP A N 1
ATOM 2023 C CA . ASP A 1 252 ? 3.032 -0.622 -0.059 1.00 92.38 252 ASP A CA 1
ATOM 2024 C C . ASP A 1 252 ? 2.958 -0.651 -1.583 1.00 92.38 252 ASP A C 1
ATOM 2026 O O . ASP A 1 252 ? 3.634 -1.437 -2.253 1.00 92.38 252 ASP A O 1
ATOM 2030 N N . TRP A 1 253 ? 2.159 0.272 -2.112 1.00 94.69 253 TRP A N 1
ATOM 2031 C CA . TRP A 1 253 ? 1.921 0.479 -3.543 1.00 94.69 253 TRP A CA 1
ATOM 2032 C C . TRP A 1 253 ? 2.088 1.949 -3.955 1.00 94.69 253 TRP A C 1
ATOM 2034 O O . TRP A 1 253 ? 1.642 2.373 -5.018 1.00 94.69 253 TRP A O 1
ATOM 2044 N N . ASP A 1 254 ? 2.740 2.761 -3.130 1.00 89.81 254 ASP A N 1
ATOM 2045 C CA . ASP A 1 254 ? 2.969 4.196 -3.344 1.00 89.81 254 ASP A CA 1
ATOM 2046 C C . ASP A 1 254 ? 4.143 4.521 -4.284 1.00 89.81 254 ASP A C 1
ATOM 2048 O O . ASP A 1 254 ? 4.309 5.670 -4.712 1.00 89.81 254 ASP A O 1
ATOM 2052 N N . HIS A 1 255 ? 4.966 3.528 -4.622 1.00 89.88 255 HIS A N 1
ATOM 2053 C CA . HIS A 1 255 ? 6.099 3.662 -5.539 1.00 89.88 255 HIS A CA 1
ATOM 2054 C C . HIS A 1 255 ? 5.945 2.738 -6.742 1.00 89.88 255 HIS A C 1
ATOM 2056 O O . HIS A 1 255 ? 6.813 1.920 -7.031 1.00 89.88 255 HIS A O 1
ATOM 2062 N N . CYS A 1 256 ? 4.827 2.869 -7.452 1.00 94.00 256 CYS A N 1
ATOM 2063 C CA . CYS A 1 256 ? 4.604 2.131 -8.688 1.00 94.00 256 CYS A CA 1
ATOM 2064 C C . CYS A 1 256 ? 4.835 3.008 -9.919 1.00 94.00 256 CYS A C 1
ATOM 2066 O O . CYS A 1 256 ? 4.551 4.209 -9.903 1.00 94.00 256 CYS A O 1
ATOM 2068 N N . ALA A 1 257 ? 5.331 2.396 -10.989 1.00 95.19 257 ALA A N 1
ATOM 2069 C CA . ALA A 1 257 ? 5.513 3.052 -12.276 1.00 95.19 257 ALA A CA 1
ATOM 2070 C C . ALA A 1 257 ? 5.538 2.037 -13.421 1.00 95.19 257 ALA A C 1
ATOM 2072 O O . ALA A 1 257 ? 5.920 0.883 -13.245 1.00 95.19 257 ALA A O 1
ATOM 2073 N N . PHE A 1 258 ? 5.196 2.499 -14.614 1.00 96.50 258 PHE A N 1
ATOM 2074 C CA . PHE A 1 258 ? 5.627 1.898 -15.861 1.00 96.50 258 PHE A CA 1
ATOM 2075 C C . PHE A 1 258 ? 7.061 2.332 -16.145 1.00 96.50 258 PHE A C 1
ATOM 2077 O O . PHE A 1 258 ? 7.355 3.525 -16.243 1.00 96.50 258 PHE A O 1
ATOM 2084 N N . VAL A 1 259 ? 7.947 1.353 -16.266 1.00 95.25 259 VAL A N 1
ATOM 2085 C CA . VAL A 1 259 ? 9.387 1.527 -16.473 1.00 95.25 259 VAL A CA 1
ATOM 2086 C C . VAL A 1 259 ? 9.848 0.691 -17.664 1.00 95.25 259 VAL A C 1
ATOM 2088 O O . VAL A 1 259 ? 9.195 -0.305 -17.975 1.00 95.25 259 VAL A O 1
ATOM 2091 N N . PRO A 1 260 ? 10.973 1.023 -18.320 1.00 95.44 260 PRO A N 1
ATOM 2092 C CA . PRO A 1 260 ? 11.559 0.163 -19.343 1.00 95.44 260 PRO A CA 1
ATOM 2093 C C . PRO A 1 260 ? 11.727 -1.268 -18.840 1.00 95.44 260 PRO A C 1
ATOM 2095 O O . PRO A 1 260 ? 12.248 -1.486 -17.745 1.00 95.44 260 PRO A O 1
ATOM 2098 N N . ARG A 1 261 ? 11.356 -2.264 -19.644 1.00 94.75 261 ARG A N 1
ATOM 2099 C CA . ARG A 1 261 ? 11.460 -3.679 -19.261 1.00 94.75 261 ARG A CA 1
ATOM 2100 C C . ARG A 1 261 ? 12.867 -4.057 -18.790 1.00 94.75 261 ARG A C 1
ATOM 2102 O O . ARG A 1 261 ? 13.020 -4.759 -17.794 1.00 94.75 261 ARG A O 1
ATOM 2109 N N . GLY A 1 262 ? 13.894 -3.547 -19.472 1.00 93.06 262 GLY A N 1
ATOM 2110 C CA . GLY A 1 262 ? 15.298 -3.782 -19.120 1.00 93.06 262 GLY A CA 1
ATOM 2111 C C . GLY A 1 262 ? 15.718 -3.214 -17.758 1.00 93.06 262 GLY A C 1
ATOM 2112 O O . GLY A 1 262 ? 16.732 -3.646 -17.217 1.00 93.06 262 GLY A O 1
ATOM 2113 N N . PHE A 1 263 ? 14.951 -2.279 -17.189 1.00 92.31 263 PHE A N 1
ATOM 2114 C CA . PHE A 1 263 ? 15.231 -1.655 -15.894 1.00 92.31 263 PHE A CA 1
ATOM 2115 C C . PHE A 1 263 ? 14.744 -2.493 -14.700 1.00 92.31 263 PHE A C 1
ATOM 2117 O O . PHE A 1 263 ? 15.324 -2.410 -13.618 1.00 92.31 263 PHE A O 1
ATOM 2124 N N . ILE A 1 264 ? 13.723 -3.338 -14.887 1.00 91.88 264 ILE A N 1
ATOM 2125 C CA . ILE A 1 264 ? 13.082 -4.087 -13.794 1.00 91.88 264 ILE A CA 1
ATOM 2126 C C . ILE A 1 264 ? 14.069 -5.031 -13.103 1.00 91.88 264 ILE A C 1
ATOM 2128 O O . ILE A 1 264 ? 14.239 -4.952 -11.890 1.00 91.88 264 ILE A O 1
ATOM 2132 N N . THR A 1 265 ? 14.751 -5.900 -13.852 1.00 89.00 265 THR A N 1
ATOM 2133 C CA . THR A 1 265 ? 15.646 -6.907 -13.256 1.00 89.00 265 THR A CA 1
ATOM 2134 C C . THR A 1 265 ? 16.802 -6.285 -12.461 1.00 89.00 265 THR A C 1
ATOM 2136 O O . THR A 1 265 ? 16.982 -6.687 -11.311 1.00 89.00 265 THR A O 1
ATOM 2139 N N . PRO A 1 266 ? 17.570 -5.306 -12.990 1.00 87.50 266 PRO A N 1
ATOM 2140 C CA . PRO A 1 266 ? 18.613 -4.637 -12.210 1.00 87.50 266 PRO A CA 1
ATOM 2141 C C . PRO A 1 266 ? 18.086 -3.997 -10.922 1.00 87.50 266 PRO A C 1
ATOM 2143 O O . PRO A 1 266 ? 18.687 -4.184 -9.867 1.00 87.50 266 PRO A O 1
ATOM 2146 N N . HIS A 1 267 ? 16.941 -3.311 -10.992 1.00 87.25 267 HIS A N 1
ATOM 2147 C CA . HIS A 1 267 ? 16.333 -2.666 -9.829 1.00 87.25 267 HIS A CA 1
ATOM 2148 C C . HIS A 1 267 ? 15.924 -3.682 -8.752 1.00 87.25 267 HIS A C 1
ATOM 2150 O O . HIS A 1 267 ? 16.245 -3.525 -7.576 1.00 87.25 267 HIS A O 1
ATOM 2156 N N . VAL A 1 268 ? 15.265 -4.768 -9.162 1.00 85.94 268 VAL A N 1
ATOM 2157 C CA . VAL A 1 268 ? 14.863 -5.863 -8.270 1.00 85.94 268 VAL A CA 1
ATOM 2158 C C . VAL A 1 268 ? 16.086 -6.478 -7.582 1.00 85.94 268 VAL A C 1
ATOM 2160 O O . VAL A 1 268 ? 16.075 -6.682 -6.369 1.00 85.94 268 VAL A O 1
ATOM 2163 N N . LEU A 1 269 ? 17.157 -6.753 -8.333 1.00 84.38 269 LEU A N 1
ATOM 2164 C CA . LEU A 1 269 ? 18.392 -7.320 -7.785 1.00 84.38 269 LEU A CA 1
ATOM 2165 C C . LEU A 1 269 ? 19.071 -6.388 -6.778 1.00 84.38 269 LEU A C 1
ATOM 2167 O O . LEU A 1 269 ? 19.597 -6.872 -5.777 1.00 84.38 269 LEU A O 1
ATOM 2171 N N . GLU A 1 270 ? 19.059 -5.078 -7.016 1.00 81.38 270 GLU A N 1
ATOM 2172 C CA . GLU A 1 270 ? 19.612 -4.096 -6.082 1.00 81.38 270 GLU A CA 1
ATOM 2173 C C . GLU A 1 270 ? 18.823 -4.055 -4.772 1.00 81.38 270 GLU A C 1
ATOM 2175 O O . GLU A 1 270 ? 19.420 -4.163 -3.698 1.00 81.38 270 GLU A O 1
ATOM 2180 N N . GLU A 1 271 ? 17.492 -3.987 -4.842 1.00 77.19 271 GLU A N 1
ATOM 2181 C CA . GLU A 1 271 ? 16.644 -4.019 -3.646 1.00 77.19 271 GLU A CA 1
ATOM 2182 C C . GLU A 1 271 ? 16.828 -5.339 -2.879 1.00 77.19 271 GLU A C 1
ATOM 2184 O O . GLU A 1 271 ? 16.878 -5.327 -1.653 1.00 77.19 271 GLU A O 1
ATOM 2189 N N . PHE A 1 272 ? 17.053 -6.472 -3.553 1.00 73.44 272 PHE A N 1
ATOM 2190 C CA . PHE A 1 272 ? 17.416 -7.725 -2.878 1.00 73.44 272 PHE A CA 1
ATOM 2191 C C . PHE A 1 272 ? 18.819 -7.723 -2.267 1.00 73.44 272 PHE A C 1
ATOM 2193 O O . PHE A 1 272 ? 19.028 -8.286 -1.189 1.00 73.44 272 PHE A O 1
ATOM 2200 N N . ALA A 1 273 ? 19.804 -7.139 -2.947 1.00 68.81 273 ALA A N 1
ATOM 2201 C CA . ALA A 1 273 ? 21.185 -7.093 -2.477 1.00 68.81 273 ALA A CA 1
ATOM 2202 C C . ALA A 1 273 ? 21.335 -6.187 -1.249 1.00 68.81 273 ALA A C 1
ATOM 2204 O O . ALA A 1 273 ? 22.073 -6.534 -0.325 1.00 68.81 273 ALA A O 1
ATOM 2205 N N . LEU A 1 274 ? 20.601 -5.071 -1.209 1.00 57.19 274 LEU A N 1
ATOM 2206 C CA . LEU A 1 274 ? 20.557 -4.155 -0.068 1.00 57.19 274 LEU A CA 1
ATOM 2207 C C . LEU A 1 274 ? 19.984 -4.800 1.195 1.00 57.19 274 LEU A C 1
ATOM 2209 O O . LEU A 1 274 ? 20.280 -4.324 2.284 1.00 57.19 274 LEU A O 1
ATOM 2213 N N . VAL A 1 275 ? 19.218 -5.885 1.069 1.00 52.03 275 VAL A N 1
ATOM 2214 C CA . VAL A 1 275 ? 18.640 -6.576 2.227 1.00 52.03 275 VAL A CA 1
ATOM 2215 C C . VAL A 1 275 ? 19.518 -7.719 2.762 1.00 52.03 275 VAL A C 1
ATOM 2217 O O . VAL A 1 275 ? 19.273 -8.249 3.841 1.00 52.03 275 VAL A O 1
ATOM 2220 N N . ASN A 1 276 ? 20.577 -8.101 2.045 1.00 44.50 276 ASN A N 1
ATOM 2221 C CA . ASN A 1 276 ? 21.561 -9.067 2.554 1.00 44.50 276 ASN A CA 1
ATOM 2222 C C . ASN A 1 276 ? 22.789 -8.384 3.196 1.00 44.50 276 ASN A C 1
ATOM 2224 O O . ASN A 1 276 ? 23.799 -9.053 3.416 1.00 44.50 276 ASN A O 1
ATOM 2228 N N . ARG A 1 277 ? 22.723 -7.071 3.454 1.00 40.84 277 ARG A N 1
ATOM 2229 C CA . ARG A 1 277 ? 23.714 -6.301 4.221 1.00 40.84 277 ARG A CA 1
ATOM 2230 C C . ARG A 1 277 ? 23.133 -5.920 5.573 1.00 40.84 277 ARG A C 1
ATOM 2232 O O . ARG A 1 277 ? 23.923 -5.925 6.539 1.00 40.84 277 ARG A O 1
#

Radius of gyration: 19.67 Å; chains: 1; bounding box: 48×46×51 Å

Organism: NCBI:txid307937

InterPro domains:
  IPR011009 Protein kinase-like domain superfamily [SSF56112] (88-261)